Protein AF-A0A9P9WF44-F1 (afdb_monomer_lite)

pLDDT: mean 71.28, std 18.78, range [31.12, 95.38]

Secondary structure (DSSP, 8-state):
-----------------------------TT-SSHHHHHHHHHHHHHHHHHHHHHHHHHSPTT--HHHHHHHHHHHHHHHHHHHHHHHHHHHHHHHHHT--S------HHHHHHHHHHHHHHHHHHHHHHHHHH-GGGGTTTHHHHHHHHHHHHHHHHHHSTTHHHHHHHHHHHHHHHHHHHHHGGG-

Structure (mmCIF, N/CA/C/O backbone):
data_AF-A0A9P9WF44-F1
#
_entry.id   AF-A0A9P9WF44-F1
#
loop_
_atom_site.group_PDB
_atom_site.id
_atom_site.type_symbol
_atom_site.label_atom_id
_atom_site.label_alt_id
_atom_site.label_comp_id
_atom_site.label_asym_id
_atom_site.label_entity_id
_atom_site.label_seq_id
_atom_site.pdbx_PDB_ins_code
_atom_site.Cartn_x
_atom_site.Cartn_y
_atom_site.Cartn_z
_atom_site.occupancy
_atom_site.B_iso_or_equiv
_atom_site.auth_seq_id
_atom_site.auth_comp_id
_atom_site.auth_asym_id
_atom_site.auth_atom_id
_atom_site.pdbx_PDB_model_num
ATOM 1 N N . MET A 1 1 ? -13.199 -33.137 -33.085 1.00 38.09 1 MET A N 1
ATOM 2 C CA . MET A 1 1 ? -13.135 -32.298 -31.869 1.00 38.09 1 MET A CA 1
ATOM 3 C C . MET A 1 1 ? -12.473 -30.992 -32.271 1.00 38.09 1 MET A C 1
ATOM 5 O O . MET A 1 1 ? -11.363 -31.036 -32.778 1.00 38.09 1 MET A O 1
ATOM 9 N N . LYS A 1 2 ? -13.200 -29.872 -32.218 1.00 31.12 2 LYS A N 1
ATOM 10 C CA . LYS A 1 2 ? -12.788 -28.586 -32.799 1.00 31.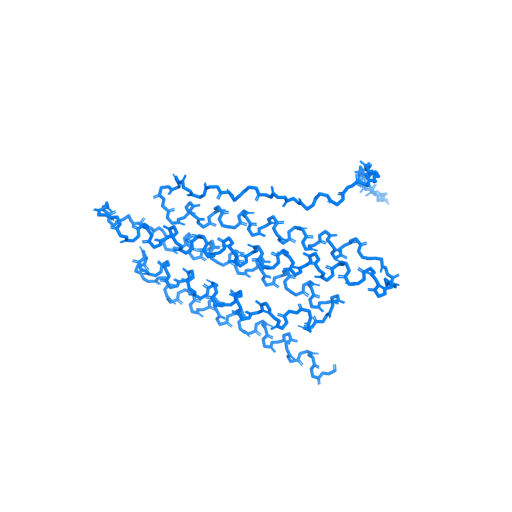12 2 LYS A CA 1
ATOM 11 C C . LYS A 1 2 ? -12.698 -27.591 -31.642 1.00 31.12 2 LYS A C 1
ATOM 13 O O . LYS A 1 2 ? -13.711 -27.285 -31.025 1.00 31.12 2 LYS A O 1
ATOM 18 N N . VAL A 1 3 ? -11.474 -27.219 -31.284 1.00 41.75 3 VAL A N 1
ATOM 19 C CA . VAL A 1 3 ? -11.159 -26.304 -30.181 1.00 41.75 3 VAL A CA 1
ATOM 20 C C . VAL A 1 3 ? -11.675 -24.902 -30.510 1.00 41.75 3 VAL A C 1
ATOM 22 O O . VAL A 1 3 ? -11.313 -24.330 -31.536 1.00 41.75 3 VAL A O 1
ATOM 25 N N . LEU A 1 4 ? -12.547 -24.375 -29.649 1.00 39.41 4 LEU A N 1
ATOM 26 C CA . LEU A 1 4 ? -12.958 -22.974 -29.648 1.00 39.41 4 LEU A CA 1
ATOM 27 C C . LEU A 1 4 ? -11.867 -22.149 -28.956 1.00 39.41 4 LEU A C 1
ATOM 29 O O . LEU A 1 4 ? -11.665 -22.262 -27.751 1.00 39.41 4 LEU A O 1
ATOM 33 N N . PHE A 1 5 ? -11.179 -21.319 -29.735 1.00 38.06 5 PHE A N 1
ATOM 34 C CA . PHE A 1 5 ? -10.316 -20.249 -29.247 1.00 38.06 5 PHE A CA 1
ATOM 35 C C . PHE A 1 5 ? -11.198 -19.014 -29.023 1.00 38.06 5 PHE A C 1
ATOM 37 O O . PHE A 1 5 ? -11.604 -18.352 -29.978 1.00 38.06 5 PHE A O 1
ATOM 44 N N . VAL A 1 6 ? -11.566 -18.744 -27.771 1.00 34.94 6 VAL A N 1
ATOM 45 C CA . VAL A 1 6 ? -12.247 -17.499 -27.392 1.00 34.94 6 VAL A CA 1
ATOM 46 C C . VAL A 1 6 ? -11.167 -16.434 -27.218 1.00 34.94 6 VAL A C 1
ATOM 48 O O . VAL A 1 6 ? -10.512 -16.358 -26.184 1.00 34.94 6 VAL A O 1
ATOM 51 N N . ALA A 1 7 ? -10.952 -15.644 -28.268 1.00 38.81 7 ALA A N 1
ATOM 52 C CA . ALA A 1 7 ? -10.148 -14.432 -28.209 1.00 38.81 7 ALA A CA 1
ATOM 53 C C . ALA A 1 7 ? -10.943 -13.349 -27.464 1.00 38.81 7 ALA A C 1
ATOM 55 O O . ALA A 1 7 ? -11.976 -12.880 -27.943 1.00 38.81 7 ALA A O 1
ATOM 56 N N . ALA A 1 8 ? -10.476 -12.978 -26.274 1.00 35.88 8 ALA A N 1
ATOM 57 C CA . ALA A 1 8 ? -11.016 -11.873 -25.500 1.00 35.88 8 ALA A CA 1
ATOM 58 C C . ALA A 1 8 ? -10.389 -10.541 -25.963 1.00 35.88 8 ALA A C 1
ATOM 60 O O . ALA A 1 8 ? -9.179 -10.365 -25.885 1.00 35.88 8 ALA A O 1
ATOM 61 N N . LEU A 1 9 ? -11.259 -9.645 -26.445 1.00 31.66 9 LEU A N 1
ATOM 62 C CA . LEU A 1 9 ? -11.209 -8.171 -26.408 1.00 31.66 9 LEU A CA 1
ATOM 63 C C . LEU A 1 9 ? -9.897 -7.440 -26.781 1.00 31.66 9 LEU A C 1
ATOM 65 O O . LEU A 1 9 ? -8.995 -7.330 -25.954 1.00 31.66 9 LEU A O 1
ATOM 69 N N . PRO A 1 10 ? -9.856 -6.731 -27.926 1.00 44.25 10 PRO A N 1
ATOM 70 C CA . PRO A 1 10 ? -9.004 -5.566 -28.089 1.00 44.25 10 PRO A CA 1
ATOM 71 C C . PRO A 1 10 ? -9.802 -4.310 -27.707 1.00 44.25 10 PRO A C 1
ATOM 73 O O . PRO A 1 10 ? -10.678 -3.871 -28.449 1.00 44.25 10 PRO A O 1
ATOM 76 N N . LEU A 1 11 ? -9.489 -3.704 -26.564 1.00 38.06 11 LEU A N 1
ATOM 77 C CA . LEU A 1 11 ? -9.846 -2.306 -26.307 1.00 38.06 11 LEU A CA 1
ATOM 78 C C . LEU A 1 11 ? -8.623 -1.552 -25.773 1.00 38.06 11 LEU A C 1
ATOM 80 O O . LEU A 1 11 ? -8.645 -0.958 -24.703 1.00 38.06 11 LEU A O 1
ATOM 84 N N . PHE A 1 12 ? -7.524 -1.600 -26.528 1.00 42.78 12 PHE A N 1
ATOM 85 C CA . PHE A 1 12 ? -6.391 -0.701 -26.325 1.00 42.78 12 PHE A CA 1
ATOM 86 C C . PHE A 1 12 ? -6.534 0.474 -27.280 1.00 42.78 12 PHE A C 1
ATOM 88 O O . PHE A 1 12 ? -6.098 0.439 -28.428 1.00 42.78 12 PHE A O 1
ATOM 95 N N . GLY A 1 13 ? -7.193 1.511 -26.785 1.00 40.78 13 GLY A N 1
ATOM 96 C CA . GLY A 1 13 ? -7.225 2.812 -27.419 1.00 40.78 13 GLY A CA 1
ATOM 97 C C . GLY A 1 13 ? -7.164 3.882 -26.349 1.00 40.78 13 GLY A C 1
ATOM 98 O O . GLY A 1 13 ? -8.197 4.206 -25.783 1.00 40.78 13 GLY A O 1
ATOM 99 N N . PHE A 1 14 ? -5.972 4.421 -26.091 1.00 39.09 14 PHE A N 1
ATOM 100 C CA . PHE A 1 14 ? -5.758 5.868 -26.111 1.00 39.09 14 PHE A CA 1
ATOM 101 C C . PHE A 1 14 ? -4.257 6.185 -26.089 1.00 39.09 14 PHE A C 1
ATOM 103 O O . PHE A 1 14 ? -3.514 5.708 -25.235 1.00 39.09 14 PHE A O 1
ATOM 110 N N . PHE A 1 15 ? -3.821 6.976 -27.065 1.00 41.94 15 PHE A N 1
ATOM 111 C CA . PHE A 1 15 ? -2.491 7.570 -27.136 1.00 41.94 15 PHE A CA 1
ATOM 112 C C . PHE A 1 15 ? -2.416 8.815 -26.242 1.00 41.94 15 PHE A C 1
ATOM 114 O O . PHE A 1 15 ? -3.376 9.573 -26.177 1.00 41.94 15 PHE A O 1
ATOM 121 N N . GLY A 1 16 ? -1.219 9.097 -25.723 1.00 36.03 16 GLY A N 1
ATOM 122 C CA . GLY A 1 16 ? -0.656 10.449 -25.756 1.00 36.03 16 GLY A CA 1
ATOM 123 C C . GLY A 1 16 ? -0.996 11.409 -24.611 1.00 36.03 16 GLY A C 1
ATOM 124 O O . GLY A 1 16 ? -2.126 11.843 -24.439 1.00 36.03 16 GLY A O 1
ATOM 125 N N . THR A 1 17 ? 0.074 11.845 -23.940 1.00 41.88 17 THR A N 1
ATOM 126 C CA . THR A 1 17 ? 0.255 13.179 -23.339 1.00 41.88 17 THR A CA 1
ATOM 127 C C . THR A 1 17 ? -0.750 13.628 -22.275 1.00 41.88 17 THR A C 1
ATOM 129 O O . THR A 1 17 ? -1.706 14.335 -22.568 1.00 41.88 17 THR A O 1
ATOM 132 N N . ALA A 1 18 ? -0.426 13.351 -21.014 1.00 33.12 18 ALA A N 1
ATOM 133 C CA . ALA A 1 18 ? -0.069 14.382 -20.037 1.00 33.12 18 ALA A CA 1
ATOM 134 C C . ALA A 1 18 ? 0.443 13.688 -18.768 1.00 33.12 18 ALA A C 1
ATOM 136 O O . ALA A 1 18 ? -0.249 12.854 -18.191 1.00 33.12 18 ALA A O 1
ATOM 137 N N . LEU A 1 19 ? 1.644 14.055 -18.314 1.00 42.03 19 LEU A N 1
ATOM 138 C CA . LEU A 1 19 ? 2.074 13.844 -16.931 1.00 42.03 19 LEU A CA 1
ATOM 139 C C . LEU A 1 19 ? 1.244 14.774 -16.034 1.00 42.03 19 LEU A C 1
ATOM 141 O O . LEU A 1 19 ? 1.745 15.754 -15.494 1.00 42.03 19 LEU A O 1
ATOM 145 N N . THR A 1 20 ? -0.055 14.521 -15.916 1.00 32.22 20 THR A N 1
ATOM 146 C CA . THR A 1 20 ? -0.781 14.949 -14.731 1.00 32.22 20 THR A CA 1
ATOM 147 C C . THR A 1 20 ? -0.630 13.800 -13.762 1.00 32.22 20 THR A C 1
ATOM 149 O O . THR A 1 20 ? -1.357 12.809 -13.856 1.00 32.22 20 THR A O 1
ATOM 152 N N . SER A 1 21 ? 0.350 13.904 -12.863 1.00 35.44 21 SER A N 1
ATOM 153 C CA . SER A 1 21 ? 0.322 13.137 -11.623 1.00 35.44 21 SER A CA 1
ATOM 154 C C . SER A 1 21 ? -1.114 13.206 -11.112 1.00 35.44 21 SER A C 1
ATOM 156 O O . SER A 1 21 ? -1.648 14.319 -11.037 1.00 35.44 21 SER A O 1
ATOM 158 N N . PRO A 1 22 ? -1.790 12.080 -10.843 1.00 33.22 22 PRO A N 1
ATOM 159 C CA . PRO A 1 22 ? -3.091 12.159 -10.225 1.00 33.22 22 PRO A CA 1
ATOM 160 C C . PRO A 1 22 ? -2.856 12.795 -8.856 1.00 33.22 22 PRO A C 1
ATOM 162 O O . PRO A 1 22 ? -2.403 12.142 -7.921 1.00 33.22 22 PRO A O 1
ATOM 165 N N . THR A 1 23 ? -3.124 14.093 -8.733 1.00 41.72 23 THR A N 1
ATOM 166 C CA . THR A 1 23 ? -3.408 14.723 -7.451 1.00 41.72 23 THR A CA 1
ATOM 167 C C . THR A 1 23 ? -4.755 14.163 -7.032 1.00 41.72 23 THR A C 1
ATOM 169 O O . THR A 1 23 ? -5.812 14.753 -7.248 1.00 41.72 23 THR A O 1
ATOM 172 N N . VAL A 1 24 ? -4.714 12.944 -6.499 1.00 42.00 24 VAL A N 1
ATOM 173 C CA . VAL A 1 24 ? -5.829 12.363 -5.776 1.00 42.00 24 VAL A CA 1
ATOM 174 C C . VAL A 1 24 ? -6.001 13.277 -4.574 1.00 42.00 24 VAL A C 1
ATOM 176 O O . VAL A 1 24 ? -5.140 13.335 -3.698 1.00 42.00 24 VAL A O 1
ATOM 179 N N . ALA A 1 25 ? -7.072 14.072 -4.574 1.00 38.16 25 ALA A N 1
ATOM 180 C CA . ALA A 1 25 ? -7.508 14.735 -3.358 1.00 38.16 25 ALA A CA 1
ATOM 181 C C . ALA A 1 25 ? -7.555 13.659 -2.264 1.00 38.16 25 ALA A C 1
ATOM 183 O O . ALA A 1 25 ? -8.090 12.581 -2.547 1.00 38.16 25 ALA A O 1
ATOM 184 N N . PRO A 1 26 ? -6.984 13.897 -1.067 1.00 38.12 26 PRO A N 1
ATOM 185 C CA . PRO A 1 26 ? -7.002 12.898 -0.014 1.00 38.12 26 PRO A CA 1
ATOM 186 C C . PRO A 1 26 ? -8.449 12.462 0.147 1.00 38.12 26 PRO A C 1
ATOM 188 O O . PRO A 1 26 ? -9.325 13.301 0.385 1.00 38.12 26 PRO A O 1
ATOM 191 N N . ALA A 1 27 ? -8.710 11.170 -0.076 1.00 45.31 27 ALA A N 1
ATOM 192 C CA . ALA A 1 27 ? -10.007 10.598 0.219 1.00 45.31 27 ALA A CA 1
ATOM 193 C C . ALA A 1 27 ? -10.309 11.032 1.649 1.00 45.31 27 ALA A C 1
ATOM 195 O O . ALA A 1 27 ? -9.556 10.716 2.569 1.00 45.31 27 ALA A O 1
ATOM 196 N N . THR A 1 28 ? -11.317 11.879 1.825 1.00 39.19 28 THR A N 1
ATOM 197 C CA . THR A 1 28 ? -11.635 12.411 3.140 1.00 39.19 28 THR A CA 1
ATOM 198 C C . THR A 1 28 ? -12.226 11.232 3.897 1.00 39.19 28 THR A C 1
ATOM 200 O O . THR A 1 28 ? -13.384 10.877 3.714 1.00 39.19 28 THR A O 1
ATOM 203 N N . ILE A 1 29 ? -11.396 10.563 4.698 1.00 48.53 29 ILE A N 1
ATOM 204 C CA . ILE A 1 29 ? -11.801 9.438 5.548 1.00 48.53 29 ILE A CA 1
ATOM 205 C C . ILE A 1 29 ? -12.677 9.946 6.726 1.00 48.53 29 ILE A C 1
ATOM 207 O O . ILE A 1 29 ? -13.245 9.181 7.502 1.00 48.53 29 ILE A O 1
ATOM 211 N N . GLN A 1 30 ? -12.904 11.260 6.818 1.00 39.31 30 GLN A N 1
ATOM 212 C CA . GLN A 1 30 ? -13.859 11.863 7.740 1.00 39.31 30 GLN A CA 1
ATOM 213 C C . GLN A 1 30 ? -15.296 11.430 7.419 1.00 39.31 30 GLN A C 1
ATOM 215 O O . GLN A 1 30 ? -15.941 11.958 6.517 1.00 39.31 30 GLN A O 1
ATOM 220 N N . GLY A 1 31 ? -15.812 10.483 8.206 1.00 43.62 31 GLY A N 1
ATOM 221 C CA . GLY A 1 31 ? -17.236 10.144 8.232 1.00 43.62 31 GLY A CA 1
ATOM 222 C C . GLY A 1 31 ? -17.571 8.656 8.282 1.00 43.62 31 GLY A C 1
ATOM 223 O O . GLY A 1 31 ? -18.744 8.322 8.450 1.00 43.62 31 GLY A O 1
ATOM 224 N N . ARG A 1 32 ? -16.598 7.740 8.173 1.00 53.44 32 ARG A N 1
ATOM 225 C CA . ARG A 1 32 ? -16.897 6.312 8.364 1.00 53.44 32 ARG A CA 1
ATOM 226 C C . ARG A 1 32 ? -17.058 6.005 9.846 1.00 53.44 32 ARG A C 1
ATOM 228 O O . ARG A 1 32 ? -16.222 6.361 10.669 1.00 53.44 32 ARG A O 1
ATOM 235 N N . ALA A 1 33 ? -18.193 5.394 10.176 1.00 61.69 33 ALA A N 1
ATOM 236 C CA . ALA A 1 33 ? -18.645 5.303 11.550 1.00 61.69 33 ALA A CA 1
ATOM 237 C C . ALA A 1 33 ? -17.694 4.469 12.422 1.00 61.69 33 ALA A C 1
ATOM 239 O O . ALA A 1 33 ? -17.566 4.809 13.592 1.00 61.69 33 ALA A O 1
ATOM 240 N N . ASP A 1 34 ? -17.033 3.429 11.906 1.00 74.50 34 ASP A N 1
ATOM 241 C CA . ASP A 1 34 ? -16.248 2.445 12.668 1.00 74.50 34 ASP A CA 1
ATOM 242 C C . ASP A 1 34 ? -14.923 2.041 11.985 1.00 74.50 34 ASP A C 1
ATOM 244 O O . ASP A 1 34 ? -14.647 2.420 10.845 1.00 74.50 34 ASP A O 1
ATOM 248 N N . ALA A 1 35 ? -14.079 1.276 12.695 1.00 77.88 35 ALA A N 1
ATOM 249 C CA . ALA A 1 35 ? -12.739 0.934 12.212 1.00 77.88 35 ALA A CA 1
ATOM 250 C C . ALA A 1 35 ? -12.751 -0.004 10.991 1.00 77.88 35 ALA A C 1
ATOM 252 O O . ALA A 1 35 ? -11.852 0.089 10.161 1.00 77.88 35 ALA A O 1
ATOM 253 N N . SER A 1 36 ? -13.774 -0.854 10.833 1.00 80.75 36 SER A N 1
ATOM 254 C CA . SER A 1 36 ? -13.983 -1.645 9.609 1.00 80.75 36 SER A CA 1
ATOM 255 C C . SER A 1 36 ? -14.170 -0.743 8.394 1.00 80.75 36 SER A C 1
ATOM 257 O O . SER A 1 36 ? -13.487 -0.912 7.386 1.00 80.75 36 SER A O 1
ATOM 259 N N . GLY A 1 37 ? -15.016 0.283 8.518 1.00 83.06 37 GLY A N 1
ATOM 260 C CA . GLY A 1 37 ? -15.186 1.275 7.474 1.00 83.06 37 GLY A CA 1
ATOM 261 C C . GLY A 1 37 ? -13.873 1.991 7.150 1.00 83.06 37 GLY A C 1
ATOM 262 O O . GLY A 1 37 ? -13.538 2.130 5.973 1.00 83.06 37 GLY A O 1
ATOM 263 N N . LEU A 1 38 ? -13.120 2.433 8.158 1.00 85.88 38 LEU A N 1
ATOM 264 C CA . LEU A 1 38 ? -11.819 3.080 7.940 1.00 85.88 38 LEU A CA 1
ATOM 265 C C . LEU A 1 38 ? -10.839 2.169 7.186 1.00 85.88 38 LEU A C 1
ATOM 267 O O . LEU A 1 38 ? -10.191 2.616 6.242 1.00 85.88 38 LEU A O 1
ATOM 271 N N . LEU A 1 39 ? -10.769 0.889 7.554 1.00 87.38 39 LEU A N 1
ATOM 272 C CA . LEU A 1 39 ? -9.889 -0.086 6.911 1.00 87.38 39 LEU A CA 1
ATOM 273 C C . LEU A 1 39 ? -10.277 -0.381 5.462 1.00 87.38 39 LEU A C 1
ATOM 275 O O . LEU A 1 39 ? -9.401 -0.439 4.604 1.00 87.38 39 LEU A O 1
ATOM 279 N N . ASP A 1 40 ? -11.566 -0.493 5.155 1.00 88.69 40 ASP A N 1
ATOM 280 C CA . ASP A 1 40 ? -12.037 -0.638 3.772 1.00 88.69 40 ASP A CA 1
ATOM 281 C C . ASP A 1 40 ? -11.651 0.570 2.900 1.00 88.69 40 ASP A C 1
ATOM 283 O O . ASP A 1 40 ? -11.256 0.424 1.736 1.00 88.69 40 ASP A O 1
ATOM 287 N N . ALA A 1 41 ? -11.752 1.782 3.457 1.00 88.50 41 ALA A N 1
ATOM 288 C CA . ALA A 1 41 ? -11.320 2.996 2.769 1.00 88.50 41 ALA A CA 1
ATOM 289 C C . ALA A 1 41 ? -9.801 2.996 2.556 1.00 88.50 41 ALA A C 1
ATOM 291 O O . ALA A 1 41 ? -9.340 3.295 1.456 1.00 88.50 41 ALA A O 1
ATOM 292 N N . LEU A 1 42 ? -9.034 2.594 3.573 1.00 91.69 42 LEU A N 1
ATOM 293 C CA . LEU A 1 42 ? -7.586 2.456 3.473 1.00 91.69 42 LEU A CA 1
ATOM 294 C C . LEU A 1 42 ? -7.184 1.453 2.386 1.00 91.69 42 LEU A C 1
ATOM 296 O O . LEU A 1 42 ? -6.357 1.786 1.544 1.00 91.69 42 LEU A O 1
ATOM 300 N N . ILE A 1 43 ? -7.784 0.260 2.358 1.00 90.31 43 ILE A N 1
ATOM 301 C CA . ILE A 1 43 ? -7.512 -0.756 1.328 1.00 90.31 43 ILE A CA 1
ATOM 302 C C . ILE A 1 43 ? -7.803 -0.197 -0.064 1.00 90.31 43 ILE A C 1
ATOM 304 O O . ILE A 1 43 ? -7.024 -0.417 -0.987 1.00 90.31 43 ILE A O 1
ATOM 308 N N . THR A 1 44 ? -8.895 0.553 -0.219 1.00 93.12 44 THR A N 1
ATOM 309 C CA . THR A 1 44 ? -9.231 1.202 -1.493 1.00 93.12 44 THR A CA 1
ATOM 310 C C . THR A 1 44 ? -8.144 2.196 -1.910 1.00 93.12 44 THR A C 1
ATOM 312 O O . THR A 1 44 ? -7.674 2.142 -3.044 1.00 93.12 44 THR A O 1
ATOM 315 N N . SER A 1 45 ? -7.693 3.059 -0.995 1.00 92.06 45 SER A N 1
ATOM 316 C CA . SER A 1 45 ? -6.616 4.021 -1.259 1.00 92.06 45 SER A CA 1
ATOM 317 C C . SER A 1 45 ? -5.279 3.341 -1.564 1.00 92.06 45 SER A C 1
ATOM 319 O O . SER A 1 45 ? -4.580 3.758 -2.483 1.00 92.06 45 SER A O 1
ATOM 321 N N . VAL A 1 46 ? -4.931 2.268 -0.849 1.00 93.19 46 VAL A N 1
ATOM 322 C CA . VAL A 1 46 ? -3.717 1.485 -1.124 1.00 93.19 46 VAL A CA 1
ATOM 323 C C . VAL A 1 46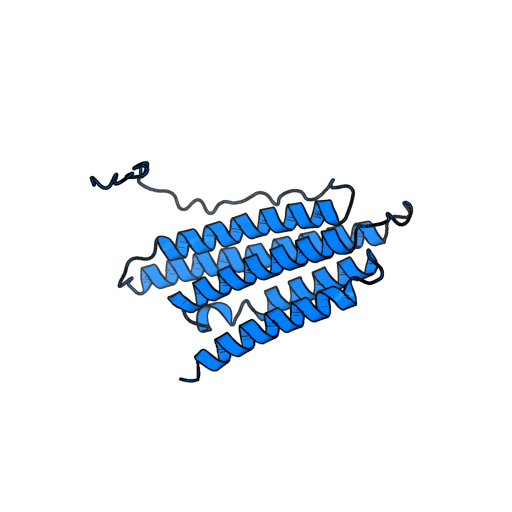 ? -3.796 0.828 -2.498 1.00 93.19 46 VAL A C 1
ATOM 325 O O . VAL A 1 46 ? -2.835 0.931 -3.252 1.00 93.19 46 VAL A O 1
ATOM 328 N N . LYS A 1 47 ? -4.951 0.268 -2.882 1.00 92.31 47 LYS A N 1
ATOM 329 C CA . LYS A 1 47 ? -5.167 -0.317 -4.217 1.00 92.31 47 LYS A CA 1
ATOM 330 C C . LYS A 1 47 ? -4.999 0.676 -5.364 1.00 92.31 47 LYS A C 1
ATOM 332 O O . LYS A 1 47 ? -4.584 0.294 -6.454 1.00 92.31 47 LYS A O 1
ATOM 337 N N . VAL A 1 48 ? -5.301 1.954 -5.137 1.00 93.94 48 VAL A N 1
ATOM 338 C CA . VAL A 1 48 ? -5.008 3.006 -6.122 1.00 93.94 48 VAL A CA 1
ATOM 339 C C . VAL A 1 48 ? -3.498 3.127 -6.336 1.00 93.94 48 VAL A C 1
ATOM 341 O O . VAL A 1 48 ? -3.044 3.159 -7.479 1.00 93.94 48 VAL A O 1
ATOM 344 N N . GLN A 1 49 ? -2.714 3.137 -5.255 1.00 95.38 49 GLN A N 1
ATOM 345 C CA . GLN A 1 49 ? -1.257 3.256 -5.342 1.00 95.38 49 GLN A CA 1
ATOM 346 C C . GLN A 1 49 ? -0.601 1.984 -5.896 1.00 95.38 49 GLN A C 1
ATOM 348 O O . GLN A 1 49 ? 0.278 2.077 -6.751 1.00 95.38 49 GLN A O 1
ATOM 353 N N . THR A 1 50 ? -1.048 0.792 -5.489 1.00 92.69 50 THR A N 1
ATOM 354 C CA . THR A 1 50 ? -0.540 -0.472 -6.050 1.00 92.69 50 THR A CA 1
ATOM 355 C C . THR A 1 50 ? -0.914 -0.634 -7.518 1.00 92.69 50 THR A C 1
ATOM 357 O O . THR A 1 50 ? -0.085 -1.061 -8.319 1.00 92.69 50 THR A O 1
ATOM 360 N N . GLY A 1 51 ? -2.115 -0.205 -7.915 1.00 91.56 51 GLY A N 1
ATOM 361 C CA . GLY A 1 51 ? -2.519 -0.128 -9.316 1.00 91.56 51 GLY A CA 1
ATOM 362 C C . GLY A 1 51 ? -1.608 0.782 -10.142 1.00 91.56 51 GLY A C 1
ATOM 363 O O . GLY A 1 51 ? -1.191 0.397 -11.234 1.00 91.56 51 GLY A O 1
ATOM 364 N N . ALA A 1 52 ? -1.241 1.953 -9.612 1.00 92.94 52 ALA A N 1
ATOM 365 C CA . ALA A 1 52 ? -0.310 2.872 -10.267 1.00 92.94 52 ALA A CA 1
ATOM 366 C C . ALA A 1 52 ? 1.104 2.277 -10.409 1.00 92.94 52 ALA A C 1
ATOM 368 O O . ALA A 1 52 ? 1.716 2.388 -11.475 1.00 92.94 52 ALA A O 1
ATOM 369 N N . ILE A 1 53 ? 1.602 1.592 -9.373 1.00 91.69 53 ILE A N 1
ATOM 370 C CA . ILE A 1 53 ? 2.883 0.872 -9.420 1.00 91.69 53 ILE A CA 1
ATOM 371 C C . ILE A 1 53 ? 2.833 -0.220 -10.490 1.00 91.69 53 ILE A C 1
ATOM 373 O O . ILE A 1 53 ? 3.671 -0.237 -11.386 1.00 91.69 53 ILE A O 1
ATOM 377 N N . ASN A 1 54 ? 1.819 -1.084 -10.461 1.00 91.81 54 ASN A N 1
ATOM 378 C CA . ASN A 1 54 ? 1.686 -2.186 -11.414 1.00 91.81 54 ASN A CA 1
ATOM 379 C C . ASN A 1 54 ? 1.559 -1.689 -12.860 1.00 91.81 54 ASN A C 1
ATOM 381 O O . ASN A 1 54 ? 2.150 -2.277 -13.764 1.00 91.81 54 ASN A O 1
ATOM 385 N N . ALA A 1 55 ? 0.848 -0.582 -13.084 1.00 92.12 55 ALA A N 1
ATOM 386 C CA . ALA A 1 55 ? 0.780 0.060 -14.393 1.00 92.12 55 ALA A CA 1
ATOM 387 C C . ALA A 1 55 ? 2.149 0.596 -14.845 1.00 92.12 55 ALA A C 1
ATOM 389 O O . ALA A 1 55 ? 2.516 0.426 -16.006 1.00 92.12 55 ALA A O 1
ATOM 390 N N . THR A 1 56 ? 2.922 1.189 -13.930 1.00 93.31 56 THR A N 1
ATOM 391 C CA . THR A 1 56 ? 4.286 1.671 -14.201 1.00 93.31 56 THR A CA 1
ATOM 392 C C . THR A 1 56 ? 5.216 0.517 -14.578 1.00 93.31 56 THR A C 1
ATOM 394 O O . THR A 1 56 ? 5.921 0.598 -15.581 1.00 93.31 56 THR A O 1
ATOM 397 N N . LEU A 1 57 ? 5.169 -0.585 -13.823 1.00 89.81 57 LEU A N 1
ATOM 398 C CA . LEU A 1 57 ? 5.947 -1.793 -14.102 1.00 89.81 57 LEU A CA 1
ATOM 399 C C . LEU A 1 57 ? 5.573 -2.403 -15.459 1.00 89.81 57 LEU A C 1
ATOM 401 O O . LEU A 1 57 ? 6.452 -2.739 -16.248 1.00 89.81 57 LEU A O 1
ATOM 405 N N . ALA A 1 58 ? 4.276 -2.508 -15.758 1.00 92.19 58 ALA A N 1
ATOM 406 C CA . ALA A 1 58 ? 3.786 -3.076 -17.012 1.00 92.19 58 ALA A CA 1
ATOM 407 C C . ALA A 1 58 ? 4.099 -2.205 -18.242 1.00 92.19 58 ALA A C 1
ATOM 409 O O . ALA A 1 58 ? 4.202 -2.726 -19.352 1.00 92.19 58 ALA A O 1
ATOM 410 N N . ALA A 1 59 ? 4.238 -0.890 -18.061 1.00 92.69 59 ALA A N 1
ATOM 411 C CA . ALA A 1 59 ? 4.575 0.046 -19.130 1.00 92.69 59 ALA A CA 1
ATOM 412 C C . ALA A 1 59 ? 6.077 0.075 -19.464 1.00 92.69 59 ALA A C 1
ATOM 414 O O . ALA A 1 59 ? 6.459 0.647 -20.489 1.00 92.69 59 ALA A O 1
ATOM 415 N N . LEU A 1 60 ? 6.932 -0.520 -18.625 1.00 90.75 60 LEU A N 1
ATOM 416 C CA . LEU A 1 60 ? 8.375 -0.502 -18.824 1.00 90.75 60 LEU A CA 1
ATOM 417 C C . LEU A 1 60 ? 8.771 -1.461 -19.967 1.00 90.75 60 LEU A C 1
ATOM 419 O O . LEU A 1 60 ? 8.505 -2.663 -19.886 1.00 90.75 60 LEU A O 1
ATOM 423 N N . PRO A 1 61 ? 9.407 -0.975 -21.051 1.00 90.25 61 PRO A N 1
ATOM 424 C CA . PRO A 1 61 ? 9.771 -1.830 -22.174 1.00 90.25 61 PRO A CA 1
ATOM 425 C C . PRO A 1 61 ? 10.914 -2.785 -21.813 1.00 90.25 61 PRO A C 1
ATOM 427 O O . PRO A 1 61 ? 11.818 -2.452 -21.044 1.00 90.25 61 PRO A O 1
ATOM 430 N N . ALA A 1 62 ? 10.928 -3.962 -22.444 1.00 84.69 62 ALA A N 1
ATOM 431 C CA . ALA A 1 62 ? 12.063 -4.876 -22.360 1.00 84.69 62 ALA A CA 1
ATOM 432 C C . ALA A 1 62 ? 13.320 -4.192 -22.935 1.00 84.69 62 ALA A C 1
ATOM 434 O O . ALA A 1 62 ? 13.356 -3.847 -24.116 1.00 84.69 62 ALA A O 1
ATOM 435 N N . GLY A 1 63 ? 14.334 -3.974 -22.093 1.00 84.50 63 GLY A N 1
ATOM 436 C CA . GLY A 1 63 ? 15.534 -3.209 -22.454 1.00 84.50 63 GLY A CA 1
ATOM 437 C C . GLY A 1 63 ? 15.420 -1.698 -22.227 1.00 84.50 63 GLY A C 1
ATOM 438 O O . GLY A 1 63 ? 16.124 -0.939 -22.893 1.00 84.50 63 GLY A O 1
ATOM 439 N N . ALA A 1 64 ? 14.540 -1.260 -21.318 1.00 88.88 64 ALA A N 1
ATOM 440 C CA . ALA A 1 64 ? 14.418 0.136 -20.907 1.00 88.88 64 ALA A CA 1
ATOM 441 C C . ALA A 1 64 ? 15.784 0.780 -20.633 1.00 88.88 64 ALA A C 1
ATOM 443 O O . ALA A 1 64 ? 16.620 0.225 -19.912 1.00 88.88 64 ALA A O 1
ATOM 444 N N . ASN A 1 65 ? 15.993 1.962 -21.210 1.00 92.25 65 ASN A N 1
ATOM 445 C CA . ASN A 1 65 ? 17.200 2.744 -20.975 1.00 92.25 65 ASN A CA 1
ATOM 446 C C . ASN A 1 65 ? 17.177 3.396 -19.581 1.00 92.25 65 ASN A C 1
ATOM 448 O O . ASN A 1 65 ? 16.153 3.391 -18.900 1.00 92.25 65 ASN A O 1
ATOM 452 N N . ILE A 1 66 ? 18.309 3.975 -19.171 1.00 90.69 66 ILE A N 1
ATOM 453 C CA . ILE A 1 66 ? 18.482 4.562 -17.832 1.00 90.69 66 ILE A CA 1
ATOM 454 C C . ILE A 1 66 ? 17.399 5.607 -17.535 1.00 90.69 66 ILE A C 1
ATOM 456 O O . ILE A 1 66 ? 16.776 5.538 -16.488 1.00 90.69 66 ILE A O 1
ATOM 460 N N . THR A 1 67 ? 17.087 6.502 -18.476 1.00 92.81 67 THR A N 1
ATOM 461 C CA . THR A 1 67 ? 16.052 7.531 -18.279 1.00 92.81 67 THR A CA 1
ATOM 462 C C . THR A 1 67 ? 14.671 6.924 -18.032 1.00 92.81 67 THR A C 1
ATOM 464 O O . THR A 1 67 ? 13.961 7.353 -17.133 1.00 92.81 67 THR A O 1
ATOM 467 N N . GLN A 1 68 ? 14.299 5.890 -18.787 1.00 90.12 68 GLN A N 1
ATOM 468 C CA . GLN A 1 68 ? 13.023 5.196 -18.590 1.00 90.12 68 GLN A CA 1
ATOM 469 C C . GLN A 1 68 ? 12.965 4.465 -17.245 1.00 90.12 68 GLN A C 1
ATOM 471 O O . GLN A 1 68 ? 11.905 4.407 -16.625 1.00 90.12 68 GLN A O 1
ATOM 476 N N . GLN A 1 69 ? 14.092 3.907 -16.796 1.00 87.19 69 GLN A N 1
ATOM 477 C CA . GLN A 1 69 ? 14.192 3.284 -15.477 1.00 87.19 69 GLN A CA 1
ATOM 478 C C . GLN A 1 69 ? 14.114 4.324 -14.354 1.00 87.19 69 GLN A C 1
ATOM 480 O O . GLN A 1 69 ? 13.423 4.078 -13.369 1.00 87.19 69 GLN A O 1
ATOM 485 N N . ASP A 1 70 ? 14.746 5.485 -14.518 1.00 88.25 70 ASP A N 1
ATOM 486 C CA . ASP A 1 70 ? 14.711 6.578 -13.543 1.00 88.25 70 ASP A CA 1
ATOM 487 C C . ASP A 1 70 ? 13.298 7.167 -13.410 1.00 88.25 70 ASP A C 1
ATOM 489 O O . ASP A 1 70 ? 12.802 7.332 -12.295 1.00 88.25 70 ASP A O 1
ATOM 493 N N . ASP A 1 71 ? 12.610 7.410 -14.530 1.00 89.44 71 ASP A N 1
ATOM 494 C CA . ASP A 1 71 ? 11.233 7.921 -14.539 1.00 89.44 71 ASP A CA 1
ATOM 495 C C . ASP A 1 71 ? 10.260 6.935 -13.873 1.00 89.44 71 ASP A C 1
ATOM 497 O O . ASP A 1 71 ? 9.426 7.319 -13.046 1.00 89.44 71 ASP A O 1
ATOM 501 N N . ALA A 1 72 ? 10.384 5.644 -14.198 1.00 90.94 72 ALA A N 1
ATOM 502 C CA . ALA A 1 72 ? 9.587 4.592 -13.575 1.00 90.94 72 ALA A CA 1
ATOM 503 C C . ALA A 1 72 ? 9.908 4.448 -12.078 1.00 90.94 72 ALA A C 1
ATOM 505 O O . ALA A 1 72 ? 8.993 4.322 -11.263 1.00 90.94 72 ALA A O 1
ATOM 506 N N . GLY A 1 73 ? 11.187 4.531 -11.704 1.00 88.69 73 GLY A N 1
ATOM 507 C CA . GLY A 1 73 ? 11.633 4.532 -10.314 1.00 88.69 73 GLY A CA 1
ATOM 508 C C . GLY A 1 73 ? 11.012 5.680 -9.519 1.00 88.69 73 GLY A C 1
ATOM 509 O O . GLY A 1 73 ? 10.417 5.445 -8.469 1.00 88.69 73 GLY A O 1
ATOM 510 N N . LEU A 1 74 ? 11.045 6.902 -10.056 1.00 90.38 74 LEU A N 1
ATOM 511 C CA . LEU A 1 74 ? 10.445 8.080 -9.428 1.00 90.38 74 LEU A CA 1
ATOM 512 C C . LEU A 1 74 ? 8.925 7.940 -9.248 1.00 90.38 74 LEU A C 1
ATOM 514 O O . LEU A 1 74 ? 8.382 8.316 -8.203 1.00 90.38 74 LEU A O 1
ATOM 518 N N . ALA A 1 75 ? 8.227 7.389 -10.243 1.00 90.38 75 ALA A N 1
ATOM 519 C CA . ALA A 1 75 ? 6.790 7.137 -10.155 1.00 90.38 75 ALA A CA 1
ATOM 520 C C . ALA A 1 75 ? 6.458 6.105 -9.061 1.00 90.38 75 ALA A C 1
ATOM 522 O O . ALA A 1 75 ? 5.558 6.335 -8.248 1.00 90.38 75 ALA A O 1
ATOM 523 N N . ILE A 1 76 ? 7.224 5.011 -8.982 1.00 89.69 76 ILE A N 1
ATOM 524 C CA . ILE A 1 76 ? 7.087 3.992 -7.930 1.00 89.69 76 ILE A CA 1
ATOM 525 C C . ILE A 1 76 ? 7.356 4.602 -6.552 1.00 89.69 76 ILE A C 1
ATOM 527 O O . ILE A 1 76 ? 6.583 4.389 -5.619 1.00 89.69 76 ILE A O 1
ATOM 531 N N . HIS A 1 77 ? 8.417 5.399 -6.419 1.00 87.38 77 HIS A N 1
ATOM 532 C CA . HIS A 1 77 ? 8.757 6.089 -5.172 1.00 87.38 77 HIS A CA 1
ATOM 533 C C . HIS A 1 77 ? 7.637 7.013 -4.711 1.00 87.38 77 HIS A C 1
ATOM 535 O O . HIS A 1 77 ? 7.242 6.965 -3.548 1.00 87.38 77 HIS A O 1
ATOM 541 N N . THR A 1 78 ? 7.076 7.796 -5.631 1.00 90.38 78 THR A N 1
ATOM 542 C CA . THR A 1 78 ? 5.945 8.685 -5.347 1.00 90.38 78 THR A CA 1
ATOM 543 C C . THR A 1 78 ? 4.743 7.897 -4.823 1.00 90.38 78 THR A C 1
ATOM 545 O O . THR A 1 78 ? 4.166 8.261 -3.798 1.00 90.38 78 THR A O 1
ATOM 548 N N . ALA A 1 79 ? 4.401 6.779 -5.469 1.00 91.12 79 ALA A N 1
ATOM 549 C CA . ALA A 1 79 ? 3.289 5.928 -5.049 1.00 91.12 79 ALA A CA 1
ATOM 550 C C . ALA A 1 79 ? 3.527 5.264 -3.678 1.00 91.12 79 ALA A C 1
ATOM 552 O O . ALA A 1 79 ? 2.605 5.192 -2.866 1.00 91.12 79 ALA A O 1
ATOM 553 N N . LEU A 1 80 ? 4.753 4.820 -3.371 1.00 88.19 80 LEU A N 1
ATOM 554 C CA . LEU A 1 80 ? 5.108 4.250 -2.059 1.00 88.19 80 LEU A CA 1
ATOM 555 C C . LEU A 1 80 ? 5.061 5.294 -0.934 1.00 88.19 80 LEU A C 1
ATOM 557 O O . LEU A 1 80 ? 4.613 5.001 0.181 1.00 88.19 80 LEU A O 1
ATOM 561 N N . THR A 1 81 ? 5.494 6.525 -1.213 1.00 88.12 81 THR A N 1
ATOM 562 C CA . THR A 1 81 ? 5.351 7.643 -0.274 1.00 88.12 81 THR A CA 1
ATOM 563 C C . THR A 1 81 ? 3.880 7.945 -0.016 1.00 88.12 81 THR A C 1
ATOM 565 O O . THR A 1 81 ? 3.476 8.043 1.143 1.00 88.12 81 THR A O 1
ATOM 568 N N . GLU A 1 82 ? 3.057 8.010 -1.061 1.00 90.25 82 GLU A N 1
ATOM 569 C CA . GLU A 1 82 ? 1.631 8.283 -0.894 1.00 90.25 82 GLU A CA 1
ATOM 570 C C . GLU A 1 82 ? 0.900 7.142 -0.178 1.00 90.25 82 GLU A C 1
ATOM 572 O O . GLU A 1 82 ? 0.063 7.384 0.688 1.00 90.25 82 GLU A O 1
ATOM 577 N N . MET A 1 83 ? 1.289 5.892 -0.437 1.00 89.38 83 MET A N 1
ATOM 578 C CA . MET A 1 83 ? 0.815 4.729 0.316 1.00 89.38 83 MET A CA 1
ATOM 579 C C . MET A 1 83 ? 1.114 4.867 1.816 1.00 89.38 83 MET A C 1
ATOM 581 O O . MET A 1 83 ? 0.251 4.616 2.656 1.00 89.38 83 MET A O 1
ATOM 585 N N . THR A 1 84 ? 2.319 5.321 2.166 1.00 86.19 84 THR A N 1
ATOM 586 C CA . THR A 1 84 ? 2.696 5.580 3.563 1.00 86.19 84 THR A CA 1
ATOM 587 C C . THR A 1 84 ? 1.843 6.703 4.168 1.00 86.19 84 THR A C 1
ATOM 589 O O . THR A 1 84 ? 1.382 6.588 5.305 1.00 86.19 84 THR A O 1
ATOM 592 N N . ASN A 1 85 ? 1.572 7.768 3.408 1.00 87.00 85 ASN A N 1
ATOM 593 C CA . ASN A 1 85 ? 0.736 8.885 3.854 1.00 87.00 85 ASN A CA 1
ATOM 594 C C . ASN A 1 85 ? -0.702 8.449 4.153 1.00 87.00 85 ASN A C 1
ATOM 596 O O . ASN A 1 85 ? -1.219 8.764 5.225 1.00 87.00 85 ASN A O 1
ATOM 600 N N . VAL A 1 86 ? -1.341 7.689 3.259 1.00 90.06 86 VAL A N 1
ATOM 601 C CA . VAL A 1 86 ? -2.725 7.237 3.479 1.00 90.06 86 VAL A CA 1
ATOM 602 C C . VAL A 1 86 ? -2.840 6.283 4.672 1.00 90.06 86 VAL A C 1
ATOM 604 O O . VAL A 1 86 ? -3.839 6.333 5.390 1.00 90.06 86 VAL A O 1
ATOM 607 N N . ILE A 1 87 ? -1.806 5.477 4.955 1.00 87.88 87 ILE A N 1
ATOM 608 C CA . ILE A 1 87 ? -1.739 4.657 6.177 1.00 87.88 87 ILE A CA 1
ATOM 609 C C . ILE A 1 87 ? -1.653 5.553 7.424 1.00 87.88 87 ILE A C 1
ATOM 611 O O . ILE A 1 87 ? -2.375 5.321 8.392 1.00 87.88 87 ILE A O 1
ATOM 615 N N . ASN A 1 88 ? -0.832 6.608 7.398 1.00 85.62 88 ASN A N 1
ATOM 616 C CA . ASN A 1 88 ? -0.726 7.572 8.502 1.00 85.62 88 ASN A CA 1
ATOM 617 C C . ASN A 1 88 ? -2.030 8.343 8.758 1.00 85.62 88 ASN A C 1
ATOM 619 O O . ASN A 1 88 ? -2.380 8.588 9.914 1.00 85.62 88 ASN A O 1
ATOM 623 N N . VAL A 1 89 ? -2.782 8.682 7.709 1.00 87.44 89 VAL A N 1
ATOM 624 C CA . VAL A 1 89 ? -4.126 9.263 7.855 1.00 87.44 89 VAL A CA 1
ATOM 625 C C . VAL A 1 89 ? -5.057 8.274 8.558 1.00 87.44 89 VAL A C 1
ATOM 627 O O . VAL A 1 89 ? -5.665 8.621 9.569 1.00 87.44 89 VAL A O 1
ATOM 630 N N . ALA A 1 90 ? -5.089 7.016 8.109 1.00 87.38 90 ALA A N 1
ATOM 631 C CA . ALA A 1 90 ? -5.917 5.986 8.732 1.00 87.38 90 ALA A CA 1
ATOM 632 C C . ALA A 1 90 ? -5.555 5.740 10.211 1.00 87.38 90 ALA A C 1
ATOM 634 O O . ALA A 1 90 ? -6.451 5.552 11.032 1.00 87.38 90 ALA A O 1
ATOM 635 N N . ILE A 1 91 ? -4.268 5.800 10.582 1.00 84.69 91 ILE A N 1
ATOM 636 C CA . ILE A 1 91 ? -3.821 5.760 11.988 1.00 84.69 91 ILE A CA 1
ATOM 637 C C . ILE A 1 91 ? -4.488 6.869 12.809 1.00 84.69 91 ILE A C 1
ATOM 639 O O . ILE A 1 91 ? -5.014 6.607 13.893 1.00 84.69 91 ILE A O 1
ATOM 643 N N . SER A 1 92 ? -4.464 8.106 12.307 1.00 84.69 92 SER A N 1
ATOM 644 C CA . SER A 1 92 ? -5.083 9.251 12.982 1.00 84.69 92 SER A CA 1
ATOM 645 C C . SER A 1 92 ? -6.584 9.039 13.181 1.00 84.69 92 SER A C 1
ATOM 647 O O . SER A 1 92 ? -7.100 9.267 14.276 1.00 84.69 92 SER A O 1
ATOM 649 N N . ASP A 1 93 ? -7.278 8.551 12.154 1.00 85.44 93 ASP A N 1
ATOM 650 C CA . ASP A 1 93 ? -8.724 8.334 12.207 1.00 85.44 93 ASP A CA 1
ATOM 651 C C . ASP A 1 93 ? -9.106 7.205 13.174 1.00 85.44 93 ASP A C 1
ATOM 653 O O . ASP A 1 93 ? -10.047 7.345 13.958 1.00 85.44 93 ASP A O 1
ATOM 657 N N . VAL A 1 94 ? -8.343 6.108 13.192 1.00 81.38 94 VAL A N 1
ATOM 658 C CA . VAL A 1 94 ? -8.535 5.005 14.148 1.00 81.38 94 VAL A CA 1
ATOM 659 C C . VAL A 1 94 ? -8.303 5.480 15.586 1.00 81.38 94 VAL A C 1
ATOM 661 O O . VAL A 1 94 ? -9.109 5.182 16.468 1.00 81.38 94 VAL A O 1
ATOM 664 N N . ASN A 1 95 ? -7.254 6.266 15.838 1.00 81.69 95 ASN A N 1
ATOM 665 C CA . ASN A 1 95 ? -7.004 6.835 17.166 1.00 81.69 95 ASN A CA 1
ATOM 666 C C . ASN A 1 95 ? -8.133 7.779 17.607 1.00 81.69 95 ASN A C 1
ATOM 668 O O . ASN A 1 95 ? -8.540 7.759 18.772 1.00 81.69 95 ASN A O 1
ATOM 672 N N . ALA A 1 96 ? -8.696 8.562 16.683 1.00 81.12 96 ALA A N 1
ATOM 673 C CA . ALA A 1 96 ? -9.854 9.403 16.968 1.00 81.12 96 ALA A CA 1
ATOM 674 C C . ALA A 1 96 ? -11.085 8.570 17.375 1.00 81.12 96 ALA A C 1
ATOM 676 O O . ALA A 1 96 ? -11.819 8.976 18.278 1.00 81.12 96 ALA A O 1
ATOM 677 N N . LEU A 1 97 ? -11.282 7.375 16.798 1.00 76.56 97 LEU A N 1
ATOM 678 C CA . LEU A 1 97 ? -12.350 6.461 17.226 1.00 76.56 97 LEU A CA 1
ATOM 679 C C . LEU A 1 97 ? -12.165 5.971 18.667 1.00 76.56 97 LEU A C 1
ATOM 681 O O . LEU A 1 97 ? -13.138 5.950 19.419 1.00 76.56 97 LEU A O 1
ATOM 685 N N . GLY A 1 98 ? -10.939 5.611 19.063 1.00 66.62 98 GLY A N 1
ATOM 686 C CA . GLY A 1 98 ? -10.635 5.101 20.408 1.00 66.62 98 GLY A CA 1
ATOM 687 C C . GLY A 1 98 ? -10.861 6.115 21.538 1.00 66.62 98 GLY A C 1
ATOM 688 O O . GLY A 1 98 ? -11.063 5.727 22.686 1.00 66.62 98 GLY A O 1
ATOM 689 N N . THR A 1 99 ? -10.877 7.413 21.221 1.00 65.44 99 THR A N 1
ATOM 690 C CA . THR A 1 99 ? -11.144 8.493 22.192 1.00 65.44 99 THR A CA 1
ATOM 691 C C . THR A 1 99 ? -12.627 8.866 22.308 1.00 65.44 99 THR A C 1
ATOM 693 O O . THR A 1 99 ? -13.008 9.617 23.208 1.00 65.44 99 THR A O 1
ATOM 696 N N . SER A 1 100 ? -13.489 8.348 21.426 1.00 60.88 100 SER A N 1
ATOM 697 C CA . SER A 1 100 ? -14.916 8.664 21.432 1.00 60.88 100 SER A CA 1
ATOM 698 C C . SER A 1 100 ? -15.642 7.878 22.528 1.00 60.88 100 SER A C 1
ATOM 700 O O . SER A 1 100 ? -15.635 6.653 22.534 1.00 60.88 100 SER A O 1
ATOM 702 N N . THR A 1 101 ? -16.335 8.570 23.438 1.00 50.09 101 THR A N 1
ATOM 703 C CA . THR A 1 101 ? -17.087 7.995 24.580 1.00 50.09 101 THR A CA 1
ATOM 704 C C . THR A 1 101 ? -18.315 7.164 24.174 1.00 50.09 101 THR A C 1
ATOM 706 O O . THR A 1 101 ? -19.095 6.746 25.029 1.00 50.09 101 THR A O 1
ATOM 709 N N . LYS A 1 102 ? -18.538 6.954 22.872 1.00 47.50 102 LYS A N 1
ATOM 710 C CA . LYS A 1 102 ? -19.654 6.159 22.360 1.00 47.50 102 LYS A CA 1
ATOM 711 C C . LYS A 1 102 ? -19.326 4.685 22.559 1.00 47.50 102 LYS A C 1
ATOM 713 O O . LYS A 1 102 ? -18.281 4.245 22.096 1.00 47.50 102 LYS A O 1
ATOM 718 N N . GLU A 1 103 ? -20.217 4.000 23.280 1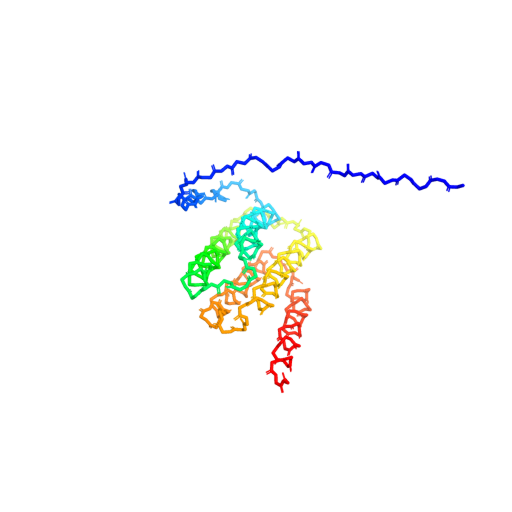.00 46.00 103 GLU A N 1
ATOM 719 C CA . GLU A 1 103 ? -20.251 2.566 23.602 1.00 46.00 103 GLU A CA 1
ATOM 720 C C . GLU A 1 103 ? -19.245 1.725 22.816 1.00 46.00 103 GLU A C 1
ATOM 722 O O . GLU A 1 103 ? -19.276 1.759 21.585 1.00 46.00 103 GLU A O 1
ATOM 727 N N . LYS A 1 104 ? -18.395 0.957 23.529 1.00 49.34 104 LYS A N 1
ATOM 728 C CA . LYS A 1 104 ? -17.503 -0.072 22.963 1.00 49.34 104 LYS A CA 1
ATOM 729 C C . LYS A 1 104 ? -18.279 -0.842 21.896 1.00 49.34 104 LYS A C 1
ATOM 731 O O . LYS A 1 104 ? -19.038 -1.758 22.209 1.00 49.34 104 LYS A O 1
ATOM 736 N N . ARG A 1 105 ? -18.122 -0.442 20.635 1.00 54.59 105 ARG A N 1
ATOM 737 C CA . ARG A 1 105 ? -18.736 -1.152 19.528 1.00 54.59 105 ARG A CA 1
ATOM 738 C C . ARG A 1 105 ? -18.090 -2.520 19.538 1.00 54.59 105 ARG A C 1
ATOM 740 O O . ARG A 1 105 ? -16.866 -2.618 19.570 1.00 54.59 105 ARG A O 1
ATOM 747 N N . GLN A 1 106 ? -18.911 -3.561 19.590 1.00 53.81 106 GLN A N 1
ATOM 748 C CA . GLN A 1 106 ? -18.440 -4.919 19.372 1.00 53.81 106 GLN A CA 1
ATOM 749 C C . GLN A 1 106 ? -17.973 -4.983 17.921 1.00 53.81 106 GLN A C 1
ATOM 751 O O . GLN A 1 106 ? -18.760 -5.200 17.006 1.00 53.81 106 GLN A O 1
ATOM 756 N N . LEU A 1 107 ? -16.700 -4.660 17.715 1.00 62.75 107 LEU A N 1
ATOM 757 C CA . LEU A 1 107 ? -16.057 -4.776 16.426 1.00 62.75 107 LEU A CA 1
ATOM 758 C C . LEU A 1 107 ? -15.836 -6.259 16.159 1.00 62.75 107 LEU A C 1
ATOM 760 O O . LEU A 1 107 ? -15.323 -6.984 17.013 1.00 62.75 107 LEU A O 1
ATOM 764 N N . ASP A 1 108 ? -16.226 -6.695 14.966 1.00 72.94 108 ASP A N 1
ATOM 765 C CA . ASP A 1 108 ? -15.927 -8.038 14.497 1.00 72.94 108 ASP A CA 1
ATOM 766 C C . ASP A 1 108 ? -14.412 -8.151 14.280 1.00 72.94 108 ASP A C 1
ATOM 768 O O . ASP A 1 108 ? -13.855 -7.733 13.261 1.00 72.94 108 ASP A O 1
ATOM 772 N N . VAL A 1 109 ? -13.737 -8.682 15.301 1.00 71.56 109 VAL A N 1
ATOM 773 C CA . VAL A 1 109 ? -12.284 -8.875 15.333 1.00 71.56 109 VAL A CA 1
ATOM 774 C C . VAL A 1 109 ? -11.823 -9.706 14.139 1.00 71.56 109 VAL A C 1
ATOM 776 O O . VAL A 1 109 ? -10.749 -9.449 13.598 1.00 71.56 109 VAL A O 1
ATOM 779 N N . LEU A 1 110 ? -12.635 -10.676 13.702 1.00 74.62 110 LEU A N 1
ATOM 780 C CA . LEU A 1 110 ? -12.302 -11.541 12.579 1.00 74.62 110 LEU A CA 1
ATOM 781 C C . LEU A 1 110 ? -12.403 -10.783 11.254 1.00 74.62 110 LEU A C 1
ATOM 783 O O . LEU A 1 110 ? -11.491 -10.883 10.433 1.00 74.62 110 LEU A O 1
ATOM 787 N N . ALA A 1 111 ? -13.457 -9.985 11.063 1.00 78.56 111 ALA A N 1
ATOM 788 C CA . ALA A 1 111 ? -13.589 -9.137 9.879 1.00 78.56 111 ALA A CA 1
ATOM 789 C C . ALA A 1 111 ? -12.430 -8.136 9.776 1.00 78.56 111 ALA A C 1
ATOM 791 O O . ALA A 1 111 ? -11.831 -7.973 8.716 1.00 78.56 111 ALA A O 1
ATOM 792 N N . ILE A 1 112 ? -12.048 -7.511 10.889 1.00 79.38 112 ILE A N 1
ATOM 793 C CA . ILE A 1 112 ? -10.958 -6.531 10.901 1.00 79.38 112 ILE A CA 1
ATOM 794 C C . ILE A 1 112 ? -9.605 -7.195 10.673 1.00 79.38 112 ILE A C 1
ATOM 796 O O . ILE A 1 112 ? -8.804 -6.693 9.887 1.00 79.38 112 ILE A O 1
ATOM 800 N N . ALA A 1 113 ? -9.367 -8.358 11.277 1.00 77.00 113 ALA A N 1
ATOM 801 C CA . ALA A 1 113 ? -8.186 -9.151 10.974 1.00 77.00 113 ALA A CA 1
ATOM 802 C C . ALA A 1 113 ? -8.103 -9.525 9.485 1.00 77.00 113 ALA A C 1
ATOM 804 O O . ALA A 1 113 ? -7.027 -9.431 8.896 1.00 77.00 113 ALA A O 1
ATOM 805 N N . ALA A 1 114 ? -9.225 -9.902 8.863 1.00 79.50 114 ALA A N 1
ATOM 806 C CA . ALA A 1 114 ? -9.276 -10.214 7.437 1.00 79.50 114 ALA A CA 1
ATOM 807 C C . ALA A 1 114 ? -8.958 -8.990 6.561 1.00 79.50 114 ALA A C 1
ATOM 809 O O . ALA A 1 114 ? -8.230 -9.118 5.577 1.00 79.50 114 ALA A O 1
ATOM 810 N N . LEU A 1 115 ? -9.432 -7.797 6.935 1.00 86.19 115 LEU A N 1
ATOM 811 C CA . LEU A 1 115 ? -9.102 -6.551 6.236 1.00 86.19 115 LEU A CA 1
ATOM 812 C C . LEU A 1 115 ? -7.612 -6.203 6.356 1.00 86.19 115 LEU A C 1
ATOM 814 O O . LEU A 1 115 ? -6.979 -5.857 5.361 1.00 86.19 115 LEU A O 1
ATOM 818 N N . ILE A 1 116 ? -7.015 -6.360 7.541 1.00 84.19 116 ILE A N 1
ATOM 819 C CA . ILE A 1 116 ? -5.568 -6.158 7.721 1.00 84.19 116 ILE A CA 1
ATOM 820 C C . ILE A 1 116 ? -4.776 -7.191 6.905 1.00 84.19 116 ILE A C 1
ATOM 822 O O . ILE A 1 116 ? -3.794 -6.831 6.262 1.00 84.19 116 ILE A O 1
ATOM 826 N N . ALA A 1 117 ? -5.210 -8.455 6.872 1.00 79.00 117 ALA A N 1
ATOM 827 C CA . ALA A 1 117 ? -4.604 -9.488 6.030 1.00 79.00 117 ALA A CA 1
ATOM 828 C C . ALA A 1 117 ? -4.637 -9.111 4.549 1.00 79.00 117 ALA A C 1
ATOM 830 O O . ALA A 1 117 ? -3.605 -9.170 3.884 1.00 79.00 117 ALA A O 1
ATOM 831 N N . ALA A 1 118 ? -5.788 -8.658 4.052 1.00 84.31 118 ALA A N 1
ATOM 832 C CA . ALA A 1 118 ? -5.921 -8.191 2.679 1.00 84.31 118 ALA A CA 1
ATOM 833 C C . ALA A 1 118 ? -4.995 -7.000 2.384 1.00 84.31 118 ALA A C 1
ATOM 835 O O . ALA A 1 118 ? -4.331 -6.989 1.350 1.00 84.31 118 ALA A O 1
ATOM 836 N N . LEU A 1 119 ? -4.905 -6.033 3.303 1.00 87.88 119 LEU A N 1
ATOM 837 C CA . LEU A 1 119 ? -4.007 -4.884 3.187 1.00 87.88 119 LEU A CA 1
ATOM 838 C C . LEU A 1 119 ? -2.535 -5.314 3.098 1.00 87.88 119 LEU A C 1
ATOM 840 O O . LEU A 1 119 ? -1.813 -4.847 2.221 1.00 87.88 119 LEU A O 1
ATOM 844 N N . LEU A 1 120 ? -2.088 -6.208 3.986 1.00 84.31 120 LEU A N 1
ATOM 845 C CA . LEU A 1 120 ? -0.701 -6.673 3.996 1.00 84.31 120 LEU A CA 1
ATOM 846 C C . LEU A 1 120 ? -0.355 -7.476 2.739 1.00 84.31 120 LEU A C 1
ATOM 848 O O . LEU A 1 120 ? 0.718 -7.261 2.184 1.00 84.31 120 LEU A O 1
ATOM 852 N N . VAL A 1 121 ? -1.256 -8.348 2.274 1.00 83.94 121 VAL A N 1
ATOM 853 C CA . VAL A 1 121 ? -1.056 -9.141 1.048 1.00 83.94 121 VAL A CA 1
ATOM 854 C C . VAL A 1 121 ? -0.974 -8.249 -0.193 1.00 83.94 121 VAL A C 1
ATOM 856 O O . VAL A 1 121 ? -0.118 -8.465 -1.046 1.00 83.94 121 VAL A O 1
ATOM 859 N N . GLU A 1 122 ? -1.835 -7.236 -0.296 1.00 85.62 122 GLU A N 1
ATOM 860 C CA . GLU A 1 122 ? -1.827 -6.270 -1.404 1.00 85.62 122 GLU A CA 1
ATOM 861 C C . GLU A 1 122 ? -0.485 -5.523 -1.482 1.00 85.62 122 GLU A C 1
ATOM 863 O O . GLU A 1 122 ? 0.131 -5.425 -2.547 1.00 85.62 122 GLU A O 1
ATOM 868 N N . ILE A 1 123 ? -0.001 -5.040 -0.333 1.00 86.81 123 ILE A N 1
ATOM 869 C CA . ILE A 1 123 ? 1.279 -4.337 -0.242 1.00 86.81 123 ILE A CA 1
ATOM 870 C C . ILE A 1 123 ? 2.431 -5.294 -0.556 1.00 86.81 123 ILE A C 1
ATOM 872 O O . ILE A 1 123 ? 3.272 -4.962 -1.387 1.00 86.81 123 ILE A O 1
ATOM 876 N N . SER A 1 124 ? 2.468 -6.488 0.045 1.00 80.06 124 SER A N 1
ATOM 877 C CA . SER A 1 124 ? 3.569 -7.436 -0.166 1.00 80.06 124 SER A CA 1
ATOM 878 C C . SER A 1 124 ? 3.667 -7.892 -1.618 1.00 80.06 124 SER A C 1
ATOM 880 O O . SER A 1 124 ? 4.750 -7.844 -2.187 1.00 80.06 124 SER A O 1
ATOM 882 N N . ALA A 1 125 ? 2.542 -8.240 -2.251 1.00 82.06 125 ALA A N 1
ATOM 883 C CA . ALA A 1 125 ? 2.525 -8.648 -3.656 1.00 82.06 125 ALA A CA 1
ATOM 884 C C . ALA A 1 125 ? 3.024 -7.530 -4.587 1.00 82.06 125 ALA A C 1
ATOM 886 O O . ALA A 1 125 ? 3.712 -7.790 -5.573 1.00 82.06 125 ALA A O 1
ATOM 887 N N . THR A 1 126 ? 2.713 -6.274 -4.257 1.00 88.31 126 THR A N 1
ATOM 888 C CA . THR A 1 126 ? 3.194 -5.114 -5.018 1.00 88.31 126 THR A CA 1
ATOM 889 C C . THR A 1 126 ? 4.693 -4.898 -4.827 1.00 88.31 126 THR A C 1
ATOM 891 O O . THR A 1 126 ? 5.405 -4.636 -5.795 1.00 88.31 126 THR A O 1
ATOM 894 N N . LEU A 1 127 ? 5.197 -5.029 -3.598 1.00 86.25 127 LEU A N 1
ATOM 895 C CA . LEU A 1 127 ? 6.631 -4.931 -3.325 1.00 86.25 127 LEU A CA 1
ATOM 896 C C . LEU A 1 127 ? 7.411 -6.047 -4.029 1.00 86.25 127 LEU A C 1
ATOM 898 O O . LEU A 1 127 ? 8.447 -5.759 -4.623 1.00 86.25 127 LEU A O 1
ATOM 902 N N . ASP A 1 128 ? 6.893 -7.277 -4.043 1.00 80.50 128 ASP A N 1
ATOM 903 C CA . ASP A 1 128 ? 7.491 -8.399 -4.776 1.00 80.50 128 ASP A CA 1
ATOM 904 C C . ASP A 1 128 ? 7.582 -8.102 -6.280 1.00 80.50 128 ASP A C 1
ATOM 906 O O . ASP A 1 128 ? 8.617 -8.349 -6.901 1.00 80.50 128 ASP A O 1
ATOM 910 N N . ALA A 1 129 ? 6.539 -7.502 -6.863 1.00 83.31 129 ALA A N 1
ATOM 911 C CA . ALA A 1 129 ? 6.551 -7.080 -8.262 1.00 83.31 129 ALA A CA 1
ATOM 912 C C . ALA A 1 129 ? 7.615 -6.001 -8.536 1.00 83.31 129 ALA A C 1
ATOM 914 O O . ALA A 1 129 ? 8.319 -6.072 -9.545 1.00 83.31 129 ALA A O 1
ATOM 915 N N . VAL A 1 130 ? 7.783 -5.029 -7.631 1.00 84.69 130 VAL A N 1
ATOM 916 C CA . VAL A 1 130 ? 8.845 -4.014 -7.747 1.00 84.69 130 VAL A CA 1
ATOM 917 C C . VAL A 1 130 ? 10.228 -4.657 -7.641 1.00 84.69 130 VAL A C 1
ATOM 919 O O . VAL A 1 130 ? 11.094 -4.361 -8.462 1.00 84.69 130 VAL A O 1
ATOM 922 N N . ILE A 1 131 ? 10.438 -5.562 -6.681 1.00 83.75 131 ILE A N 1
ATOM 923 C CA . ILE A 1 131 ? 11.713 -6.275 -6.497 1.00 83.75 131 ILE A CA 1
ATOM 924 C C . ILE A 1 131 ? 12.052 -7.102 -7.736 1.00 83.75 131 ILE A C 1
ATOM 926 O O . ILE A 1 131 ? 13.201 -7.098 -8.169 1.00 83.75 131 ILE A O 1
ATOM 930 N N . ALA A 1 132 ? 11.070 -7.774 -8.334 1.00 82.69 132 ALA A N 1
ATOM 931 C CA . ALA A 1 132 ? 11.283 -8.585 -9.528 1.00 82.69 132 ALA A CA 1
ATOM 932 C C . ALA A 1 132 ? 11.810 -7.772 -10.726 1.00 82.69 132 ALA A C 1
ATOM 934 O O . ALA A 1 132 ? 12.497 -8.329 -11.580 1.00 82.69 132 ALA A O 1
ATOM 935 N N . VAL A 1 133 ? 11.503 -6.471 -10.790 1.00 85.00 133 VAL A N 1
ATOM 936 C CA . VAL A 1 133 ? 11.893 -5.595 -11.907 1.00 85.00 133 VAL A CA 1
ATOM 937 C C . VAL A 1 133 ? 13.113 -4.730 -11.576 1.00 85.00 133 VAL A C 1
ATOM 939 O O . VAL A 1 133 ? 14.029 -4.635 -12.387 1.00 85.00 133 VAL A O 1
ATOM 942 N N . PHE A 1 134 ? 13.144 -4.107 -10.397 1.00 82.62 134 PHE A N 1
ATOM 943 C CA . PHE A 1 134 ? 14.167 -3.128 -10.002 1.00 82.62 134 PHE A CA 1
ATOM 944 C C . PHE A 1 134 ? 15.156 -3.648 -8.947 1.00 82.62 134 PHE A C 1
ATOM 946 O O . PHE A 1 134 ? 16.136 -2.974 -8.622 1.00 82.62 134 PHE A O 1
ATOM 953 N N . GLY A 1 135 ? 14.913 -4.832 -8.385 1.00 82.75 135 GLY A N 1
ATOM 954 C CA . GLY A 1 135 ? 15.655 -5.353 -7.241 1.00 82.75 135 GLY A CA 1
ATOM 955 C C . GLY A 1 135 ? 15.319 -4.645 -5.922 1.00 82.75 135 GLY A C 1
ATOM 956 O O . GLY A 1 135 ? 14.572 -3.668 -5.863 1.00 82.75 135 GLY A O 1
ATOM 957 N N . ILE A 1 136 ? 15.908 -5.134 -4.825 1.00 75.56 136 ILE A N 1
ATOM 958 C CA . ILE A 1 136 ? 15.649 -4.617 -3.467 1.00 75.56 136 ILE A CA 1
ATOM 959 C C . ILE A 1 136 ? 16.086 -3.150 -3.291 1.00 75.56 136 ILE A C 1
ATOM 961 O O . ILE A 1 136 ? 15.534 -2.429 -2.461 1.00 75.56 136 ILE A O 1
ATOM 965 N N . GLY A 1 137 ? 17.078 -2.697 -4.070 1.00 74.88 137 GLY A N 1
ATOM 966 C CA . GLY A 1 137 ? 17.670 -1.362 -3.950 1.00 74.88 137 GLY A CA 1
ATOM 967 C C . GLY A 1 137 ? 16.645 -0.240 -4.111 1.00 74.88 137 GLY A C 1
ATOM 968 O O . GLY A 1 137 ? 16.704 0.750 -3.384 1.00 74.88 137 GLY A O 1
ATOM 969 N N . ALA A 1 138 ? 15.646 -0.442 -4.976 1.00 76.50 138 ALA A N 1
ATOM 970 C CA . ALA A 1 138 ? 14.567 0.515 -5.203 1.00 76.50 138 ALA A CA 1
ATOM 971 C C . ALA A 1 138 ? 13.670 0.745 -3.975 1.00 76.50 138 ALA A C 1
ATOM 973 O O . ALA A 1 138 ? 12.959 1.748 -3.928 1.00 76.50 138 ALA A O 1
ATOM 974 N N . LEU A 1 139 ? 13.714 -0.146 -2.976 1.00 77.94 139 LEU A N 1
ATOM 975 C CA . LEU A 1 139 ? 12.848 -0.105 -1.798 1.00 77.94 139 LEU A CA 1
ATOM 976 C C . LEU A 1 139 ? 13.550 0.370 -0.517 1.00 77.94 139 LEU A C 1
ATOM 978 O O . LEU A 1 139 ? 12.865 0.728 0.441 1.00 77.94 139 LEU A O 1
ATOM 982 N N . LEU A 1 140 ? 14.888 0.414 -0.468 1.00 76.69 140 LEU A N 1
ATOM 983 C CA . LEU A 1 140 ? 15.649 0.602 0.782 1.00 76.69 140 LEU A CA 1
ATOM 984 C C . LEU A 1 140 ? 15.306 1.894 1.553 1.00 76.69 140 LEU A C 1
ATOM 986 O O . LEU A 1 140 ? 15.357 1.899 2.782 1.00 76.69 140 LEU A O 1
ATOM 990 N N . GLY A 1 141 ? 14.902 2.966 0.865 1.00 78.00 141 GLY A N 1
ATOM 991 C CA . GLY A 1 141 ? 14.463 4.221 1.496 1.00 78.00 141 GLY A CA 1
ATOM 992 C C . GLY A 1 141 ? 13.023 4.212 2.030 1.00 78.00 141 GLY A C 1
ATOM 993 O O . GLY A 1 141 ? 12.652 5.089 2.808 1.00 78.00 141 GLY A O 1
ATOM 994 N N . TYR A 1 142 ? 12.216 3.225 1.639 1.00 78.75 142 TYR A N 1
ATOM 995 C CA . TYR A 1 142 ? 10.758 3.228 1.815 1.00 78.75 142 TYR A CA 1
ATOM 996 C C . TYR A 1 142 ? 10.259 2.093 2.705 1.00 78.75 142 TYR A C 1
ATOM 998 O O . TYR A 1 142 ? 9.217 2.235 3.344 1.00 78.75 142 TYR A O 1
ATOM 1006 N N . LEU A 1 143 ? 11.023 1.001 2.819 1.00 76.00 143 LEU A N 1
ATOM 1007 C CA . LEU A 1 143 ? 10.672 -0.120 3.695 1.00 76.00 143 LEU A CA 1
ATOM 1008 C C . LEU A 1 143 ? 10.519 0.322 5.153 1.00 76.00 143 LEU A C 1
ATOM 1010 O O . LEU A 1 143 ? 9.569 -0.095 5.809 1.00 76.00 143 LEU A O 1
ATOM 1014 N N . ASN A 1 144 ? 11.399 1.196 5.651 1.00 74.62 144 ASN A N 1
ATOM 1015 C CA . ASN A 1 144 ? 11.336 1.674 7.035 1.00 74.62 144 ASN A CA 1
ATOM 1016 C C . ASN A 1 144 ? 10.080 2.529 7.304 1.00 74.62 144 ASN A C 1
ATOM 1018 O O . ASN A 1 144 ? 9.326 2.174 8.213 1.00 74.62 144 ASN A O 1
ATOM 1022 N N . PRO A 1 145 ? 9.794 3.600 6.529 1.00 76.25 145 PRO A N 1
ATOM 1023 C CA . PRO A 1 145 ? 8.548 4.355 6.671 1.00 76.25 145 PRO A CA 1
ATOM 1024 C C . PRO A 1 145 ? 7.288 3.492 6.546 1.00 76.25 145 PRO A C 1
ATOM 1026 O O . PRO A 1 145 ? 6.394 3.600 7.383 1.00 76.25 145 PRO A O 1
ATOM 1029 N N . LEU A 1 146 ? 7.231 2.604 5.550 1.00 78.06 146 LEU A N 1
ATOM 1030 C CA . LEU A 1 146 ? 6.056 1.773 5.290 1.00 78.06 146 LEU A CA 1
ATOM 1031 C C . LEU A 1 146 ? 5.830 0.743 6.403 1.00 78.06 146 LEU A C 1
ATOM 1033 O O . LEU A 1 146 ? 4.721 0.613 6.917 1.00 78.06 146 LEU A O 1
ATOM 1037 N N . THR A 1 147 ? 6.890 0.058 6.839 1.00 75.88 147 THR A N 1
ATOM 1038 C CA . THR A 1 147 ? 6.825 -0.906 7.951 1.00 75.88 147 THR A CA 1
ATOM 1039 C C . THR A 1 147 ? 6.462 -0.212 9.262 1.00 75.88 147 THR A C 1
ATOM 1041 O O . THR A 1 147 ? 5.663 -0.736 10.041 1.00 75.88 147 THR A O 1
ATOM 1044 N N . GLY A 1 148 ? 7.006 0.986 9.499 1.00 72.12 148 GLY A N 1
ATOM 1045 C CA . GLY A 1 148 ? 6.662 1.812 10.653 1.00 72.12 148 GLY A CA 1
ATOM 1046 C C . GLY A 1 148 ? 5.187 2.210 10.658 1.00 72.12 148 GLY A C 1
ATOM 1047 O O . GLY A 1 148 ? 4.508 2.018 11.666 1.00 72.12 148 GLY A O 1
ATOM 1048 N N . ALA A 1 149 ? 4.669 2.686 9.523 1.00 78.75 149 ALA A N 1
ATOM 1049 C CA . ALA A 1 149 ? 3.266 3.063 9.374 1.00 78.75 149 ALA A CA 1
ATOM 1050 C C . ALA A 1 149 ? 2.327 1.857 9.550 1.00 78.75 149 ALA A C 1
ATOM 1052 O O . ALA A 1 149 ? 1.345 1.938 10.282 1.00 78.75 149 ALA A O 1
ATOM 1053 N N . LEU A 1 150 ? 2.651 0.699 8.969 1.00 81.88 150 LEU A N 1
ATOM 1054 C CA . LEU A 1 150 ? 1.863 -0.522 9.168 1.00 81.88 150 LEU A CA 1
ATOM 1055 C C . LEU A 1 150 ? 1.859 -0.965 10.637 1.00 81.88 150 LEU A C 1
ATOM 1057 O O . LEU A 1 150 ? 0.802 -1.270 11.185 1.00 81.88 150 LEU A O 1
ATOM 1061 N N . SER A 1 151 ? 3.013 -0.933 11.304 1.00 78.31 151 SER A N 1
ATOM 1062 C CA . SER A 1 151 ? 3.121 -1.277 12.729 1.00 78.31 151 SER A CA 1
ATOM 1063 C C . SER A 1 151 ? 2.308 -0.324 13.614 1.00 78.31 151 SER A C 1
ATOM 1065 O O . SER A 1 151 ? 1.624 -0.760 14.539 1.00 78.31 151 SER A O 1
ATOM 1067 N N . ALA A 1 152 ? 2.336 0.976 13.312 1.00 78.25 152 ALA A N 1
ATOM 1068 C CA . ALA A 1 152 ? 1.561 1.982 14.029 1.00 78.25 152 ALA A CA 1
ATOM 1069 C C . ALA A 1 152 ? 0.049 1.854 13.776 1.00 78.25 152 ALA A C 1
ATOM 1071 O O . ALA A 1 152 ? -0.732 2.024 14.711 1.00 78.25 152 ALA A O 1
ATOM 1072 N N . LEU A 1 153 ? -0.377 1.494 12.559 1.00 83.38 153 LEU A N 1
ATOM 1073 C CA . LEU A 1 153 ? -1.782 1.205 12.245 1.00 83.38 153 LEU A CA 1
ATOM 1074 C C . LEU A 1 153 ? -2.301 0.029 13.065 1.00 83.38 153 LEU A C 1
ATOM 1076 O O . LEU A 1 153 ? -3.373 0.103 13.662 1.00 83.38 153 LEU A O 1
ATOM 1080 N N . ILE A 1 154 ? -1.516 -1.041 13.129 1.00 80.44 154 ILE A N 1
ATOM 1081 C CA . ILE A 1 154 ? -1.829 -2.222 13.929 1.00 80.44 154 ILE A CA 1
ATOM 1082 C C . ILE A 1 154 ? -1.985 -1.834 15.399 1.00 80.44 154 ILE A C 1
ATOM 1084 O O . ILE A 1 154 ? -2.978 -2.196 16.028 1.00 80.44 154 ILE A O 1
ATOM 1088 N N . LEU A 1 155 ? -1.041 -1.058 15.935 1.00 80.38 155 LEU A N 1
ATOM 1089 C CA . LEU A 1 155 ? -1.095 -0.591 17.315 1.00 80.38 155 LEU A CA 1
ATOM 1090 C C . LEU A 1 155 ? -2.341 0.272 17.573 1.00 80.38 155 LEU A C 1
ATOM 1092 O O . LEU A 1 155 ? -3.052 0.031 18.546 1.00 80.38 155 LEU A O 1
ATOM 1096 N N . ALA A 1 156 ? -2.663 1.211 16.680 1.00 77.81 156 ALA A N 1
ATOM 1097 C CA . ALA A 1 156 ? -3.864 2.039 16.786 1.00 77.81 156 ALA A CA 1
ATOM 1098 C C . ALA A 1 156 ? -5.145 1.187 16.816 1.00 77.81 156 ALA A C 1
ATOM 1100 O O . ALA A 1 156 ? -6.036 1.416 17.632 1.00 77.81 156 ALA A O 1
ATOM 1101 N N . LEU A 1 157 ? -5.223 0.145 15.985 1.00 77.56 157 LEU A N 1
ATOM 1102 C CA . LEU A 1 157 ? -6.378 -0.753 15.951 1.00 77.56 157 LEU A CA 1
ATOM 1103 C C . LEU A 1 157 ? -6.491 -1.624 17.210 1.00 77.56 157 LEU A C 1
ATOM 1105 O O . LEU A 1 157 ? -7.604 -1.947 17.614 1.00 77.56 157 LEU A O 1
ATOM 1109 N N . THR A 1 158 ? -5.379 -1.970 17.871 1.00 74.19 158 THR A N 1
ATOM 1110 C CA . THR A 1 158 ? -5.422 -2.732 19.137 1.00 74.19 158 THR A CA 1
ATOM 1111 C C . THR A 1 158 ? -6.028 -1.938 20.292 1.00 74.19 158 THR A C 1
ATOM 1113 O O . THR A 1 158 ? -6.649 -2.528 21.168 1.00 74.19 158 THR A O 1
ATOM 1116 N N . VAL A 1 159 ? -5.918 -0.605 20.270 1.00 68.25 159 VAL A N 1
ATOM 1117 C CA . VAL A 1 159 ? -6.595 0.273 21.242 1.00 68.25 159 VAL A CA 1
ATOM 1118 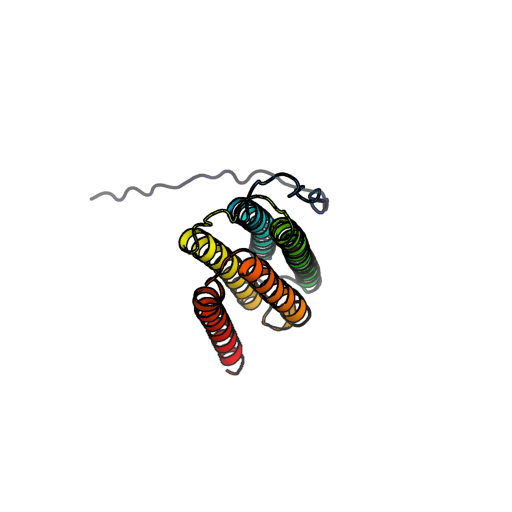C C . VAL A 1 159 ? -8.113 0.222 21.058 1.00 68.25 159 VAL A C 1
ATOM 1120 O O . VAL A 1 159 ? -8.866 0.326 22.023 1.00 68.25 159 VAL A O 1
ATOM 1123 N N . VAL A 1 160 ? -8.566 0.048 19.816 1.00 66.38 160 VAL A N 1
ATOM 1124 C CA . VAL A 1 160 ? -9.990 -0.016 19.467 1.00 66.38 160 VAL A CA 1
ATOM 1125 C C . VAL A 1 160 ? -10.548 -1.441 19.617 1.00 66.38 160 VAL A C 1
ATOM 1127 O O . VAL A 1 160 ? -11.752 -1.608 19.808 1.00 66.38 160 VAL A O 1
ATOM 1130 N N . ILE A 1 161 ? -9.695 -2.471 19.550 1.00 67.06 161 ILE A N 1
ATOM 1131 C CA . ILE A 1 161 ? -10.089 -3.884 19.483 1.00 67.06 161 ILE A CA 1
ATOM 1132 C C . ILE A 1 161 ? -9.243 -4.733 20.440 1.00 67.06 161 ILE A C 1
ATOM 1134 O O . ILE A 1 161 ? -8.114 -5.127 20.124 1.00 67.06 161 ILE A O 1
ATOM 1138 N N . ASP A 1 162 ? -9.834 -5.095 21.581 1.00 60.19 162 ASP A N 1
ATOM 1139 C CA . ASP A 1 162 ? -9.257 -6.066 22.516 1.00 60.19 162 ASP A CA 1
ATOM 1140 C C . ASP A 1 162 ? -9.050 -7.422 21.795 1.00 60.19 162 ASP A C 1
ATOM 1142 O O . ASP A 1 162 ? -10.007 -8.056 21.352 1.00 60.19 162 ASP A O 1
ATOM 1146 N N . GLY A 1 163 ? -7.795 -7.875 21.654 1.00 54.81 163 GLY A N 1
ATOM 1147 C CA . GLY A 1 163 ? -7.441 -9.187 21.075 1.00 54.81 163 GLY A CA 1
ATOM 1148 C C . GLY A 1 163 ? -6.872 -9.184 19.647 1.00 54.81 163 GLY A C 1
ATOM 1149 O O . GLY A 1 163 ? -6.379 -10.217 19.190 1.00 54.81 163 GLY A O 1
ATOM 1150 N N . LEU A 1 164 ? -6.837 -8.035 18.961 1.00 63.56 164 LEU A N 1
ATOM 1151 C CA . 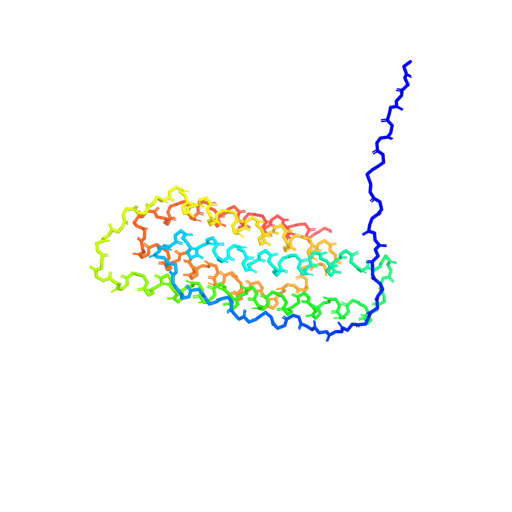LEU A 1 164 ? -6.280 -7.919 17.602 1.00 63.56 164 LEU A CA 1
ATOM 1152 C C . LEU A 1 164 ? -4.781 -8.272 17.522 1.00 63.56 164 LEU A C 1
ATOM 1154 O O . LEU A 1 164 ? -4.303 -8.813 16.525 1.00 63.56 164 LEU A O 1
ATOM 1158 N N . LEU A 1 165 ? -4.043 -8.010 18.601 1.00 61.53 165 LEU A N 1
ATOM 1159 C CA . LEU A 1 165 ? -2.590 -8.181 18.691 1.00 61.53 165 LEU A CA 1
ATOM 1160 C C . LEU A 1 165 ? -2.137 -9.623 18.405 1.00 61.53 165 LEU A C 1
ATOM 1162 O O . LEU A 1 165 ? -1.094 -9.826 17.785 1.00 61.53 165 LEU A O 1
ATOM 1166 N N . VAL A 1 166 ? -2.934 -10.625 18.790 1.00 58.44 166 VAL A N 1
ATOM 1167 C CA . VAL A 1 166 ? -2.612 -12.046 18.568 1.00 58.44 166 VAL A CA 1
ATOM 1168 C C . VAL A 1 166 ? -2.698 -12.404 17.085 1.00 58.44 166 VAL A C 1
ATOM 1170 O O . VAL A 1 166 ? -1.790 -13.036 16.546 1.00 58.44 166 VAL A O 1
ATOM 1173 N N . VAL A 1 167 ? -3.757 -11.957 16.403 1.00 56.28 167 VAL A N 1
ATOM 1174 C CA . VAL A 1 167 ? -3.964 -12.261 14.980 1.00 56.28 167 VAL A CA 1
ATOM 1175 C C . VAL A 1 167 ? -2.958 -11.512 14.114 1.00 56.28 167 VAL A C 1
ATOM 1177 O O . VAL A 1 167 ? -2.392 -12.068 13.175 1.00 56.28 167 VAL A O 1
ATOM 1180 N N . VAL A 1 168 ? -2.661 -10.265 14.473 1.00 58.31 168 VAL A N 1
ATOM 1181 C CA . VAL A 1 168 ? -1.721 -9.454 13.708 1.00 58.31 168 VAL A CA 1
ATOM 1182 C C . VAL A 1 168 ? -0.267 -9.875 13.923 1.00 58.31 168 VAL A C 1
ATOM 1184 O O . VAL A 1 168 ? 0.525 -9.790 12.990 1.00 58.31 168 VAL A O 1
ATOM 1187 N N . THR A 1 169 ? 0.093 -10.421 15.086 1.00 61.50 169 THR A N 1
ATOM 1188 C CA . THR A 1 169 ? 1.432 -11.002 15.287 1.00 61.50 169 THR A CA 1
ATOM 1189 C C . THR A 1 169 ? 1.681 -12.175 14.334 1.00 61.50 169 THR A C 1
ATOM 1191 O O . THR A 1 169 ? 2.753 -12.272 13.739 1.00 61.50 169 THR A O 1
ATOM 1194 N N . ALA A 1 170 ? 0.686 -13.041 14.115 1.00 57.38 170 ALA A N 1
ATOM 1195 C CA . ALA A 1 170 ? 0.796 -14.126 13.136 1.00 57.38 170 ALA A CA 1
ATOM 1196 C C . ALA A 1 170 ? 0.967 -13.595 11.698 1.00 57.38 170 ALA A C 1
ATOM 1198 O O . ALA A 1 170 ? 1.733 -14.141 10.900 1.00 57.38 170 ALA A O 1
ATOM 1199 N N . LEU A 1 171 ? 0.295 -12.489 11.391 1.00 60.97 171 LEU A N 1
ATOM 1200 C CA . LEU A 1 171 ? 0.316 -11.854 10.080 1.00 60.97 171 LEU A CA 1
ATOM 1201 C C . LEU A 1 171 ? 1.644 -11.127 9.798 1.00 60.97 171 LEU A C 1
ATOM 1203 O O . LEU A 1 171 ? 2.240 -11.319 8.741 1.00 60.97 171 LEU A O 1
ATOM 1207 N N . LEU A 1 172 ? 2.156 -10.369 10.773 1.00 62.78 172 LEU A N 1
ATOM 1208 C CA . LEU A 1 172 ? 3.476 -9.733 10.716 1.00 62.78 172 LEU A CA 1
ATOM 1209 C C . LEU A 1 172 ? 4.592 -10.769 10.597 1.00 62.78 172 LEU A C 1
ATOM 1211 O O . LEU A 1 172 ? 5.506 -10.576 9.804 1.00 62.78 172 LEU A O 1
ATOM 1215 N N . ASN A 1 173 ? 4.498 -11.891 11.316 1.00 58.97 173 ASN A N 1
ATOM 1216 C CA . ASN A 1 173 ? 5.450 -12.989 11.156 1.00 58.97 173 ASN A CA 1
ATOM 1217 C C . ASN A 1 173 ? 5.431 -13.548 9.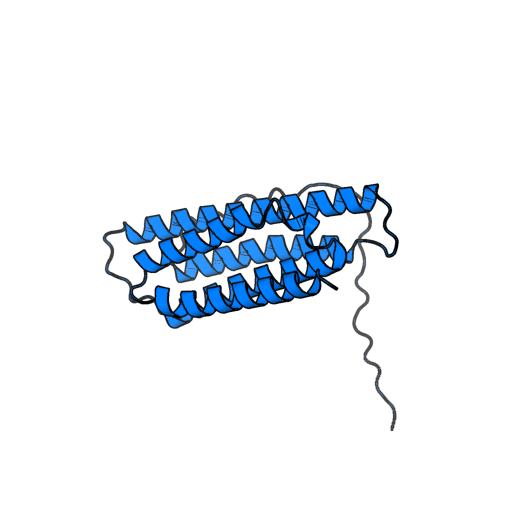731 1.00 58.97 173 ASN A C 1
ATOM 1219 O O . ASN A 1 173 ? 6.486 -13.817 9.171 1.00 58.97 173 ASN A O 1
ATOM 1223 N N . THR A 1 174 ? 4.255 -13.665 9.114 1.00 57.44 174 THR A N 1
ATOM 1224 C CA . THR A 1 174 ? 4.137 -14.127 7.723 1.00 57.44 174 THR A CA 1
ATOM 1225 C C . THR A 1 174 ? 4.783 -13.137 6.747 1.00 57.44 174 THR A C 1
ATOM 1227 O O . THR A 1 174 ? 5.517 -13.553 5.852 1.00 57.44 174 THR A O 1
ATOM 1230 N N . LEU A 1 175 ? 4.586 -11.830 6.957 1.00 59.62 175 LEU A N 1
ATOM 1231 C CA . LEU A 1 175 ? 5.211 -10.775 6.152 1.00 59.62 175 LEU A CA 1
ATOM 1232 C C . LEU A 1 175 ? 6.740 -10.754 6.318 1.00 59.62 175 LEU A C 1
ATOM 1234 O O . LEU A 1 175 ? 7.466 -10.709 5.329 1.00 59.62 175 LEU A O 1
ATOM 1238 N N . LEU A 1 176 ? 7.237 -10.823 7.558 1.00 66.00 176 LEU A N 1
ATOM 1239 C CA . LEU A 1 176 ? 8.672 -10.882 7.850 1.00 66.00 176 LEU A CA 1
ATOM 1240 C C . LEU A 1 176 ? 9.311 -12.140 7.261 1.00 66.00 176 LEU A C 1
ATOM 1242 O O . LEU A 1 176 ? 10.424 -12.063 6.748 1.00 66.00 176 LEU A O 1
ATOM 1246 N N . ILE A 1 177 ? 8.616 -13.281 7.296 1.00 62.59 177 ILE A N 1
ATOM 1247 C CA . ILE A 1 177 ? 9.078 -14.511 6.648 1.00 62.59 177 ILE A CA 1
ATOM 1248 C C . ILE A 1 177 ? 9.159 -14.298 5.135 1.00 62.59 177 ILE A C 1
ATOM 1250 O O . ILE A 1 177 ? 10.207 -14.571 4.557 1.00 62.59 177 ILE A O 1
ATOM 1254 N N . GLY A 1 178 ? 8.118 -13.749 4.503 1.00 56.56 178 GLY A N 1
ATOM 1255 C CA . GLY A 1 178 ? 8.130 -13.431 3.071 1.00 56.56 178 GLY A CA 1
ATOM 1256 C C . GLY A 1 178 ? 9.295 -12.518 2.682 1.00 56.56 178 GLY A C 1
ATOM 1257 O O . GLY A 1 178 ? 10.069 -12.846 1.785 1.00 56.56 178 GLY A O 1
ATOM 1258 N N . LEU A 1 179 ? 9.502 -11.435 3.436 1.00 61.50 179 LEU A N 1
ATOM 1259 C CA . LEU A 1 179 ? 10.618 -10.515 3.225 1.00 61.50 179 LEU A CA 1
ATOM 1260 C C . LEU A 1 179 ? 11.975 -11.196 3.456 1.00 61.50 179 LEU A C 1
ATOM 1262 O O . LEU A 1 179 ? 12.911 -10.974 2.695 1.00 61.50 179 LEU A O 1
ATOM 1266 N N . SER A 1 180 ? 12.093 -12.056 4.470 1.00 61.75 180 SER A N 1
ATOM 1267 C CA . SER A 1 180 ? 13.326 -12.809 4.729 1.00 61.75 180 SER A CA 1
ATOM 1268 C C . SER A 1 180 ? 13.656 -13.793 3.606 1.00 61.75 180 SER A C 1
ATOM 1270 O O . SER A 1 180 ? 14.822 -13.941 3.256 1.00 61.75 180 SER A O 1
ATOM 1272 N N . VAL A 1 181 ? 12.642 -14.414 2.994 1.00 59.19 181 VAL A N 1
ATOM 1273 C CA . VAL A 1 181 ? 12.799 -15.292 1.829 1.00 59.19 181 VAL A CA 1
ATOM 1274 C C . VAL A 1 181 ? 13.226 -14.479 0.608 1.00 59.19 181 VAL A C 1
ATOM 1276 O O . VAL A 1 181 ? 14.161 -14.876 -0.084 1.00 59.19 181 VAL A O 1
ATOM 1279 N N . ALA A 1 182 ? 12.611 -13.315 0.381 1.00 56.06 182 ALA A N 1
ATOM 1280 C CA . ALA A 1 182 ? 13.007 -12.403 -0.689 1.00 56.06 182 ALA A CA 1
ATOM 1281 C C . ALA A 1 182 ? 14.461 -11.917 -0.524 1.00 56.06 182 ALA A C 1
ATOM 1283 O O . ALA A 1 182 ? 15.226 -11.914 -1.486 1.00 56.06 182 ALA A O 1
ATOM 1284 N N . LEU A 1 183 ? 14.881 -11.578 0.702 1.00 58.78 183 LEU A N 1
ATOM 1285 C CA . LEU A 1 183 ? 16.268 -11.208 1.008 1.00 58.78 183 LEU A CA 1
ATOM 1286 C C . LEU A 1 183 ? 17.240 -12.387 0.859 1.00 58.78 183 LEU A C 1
ATOM 1288 O O . LEU A 1 183 ? 18.344 -12.199 0.357 1.00 58.78 183 LEU A O 1
ATOM 1292 N N . ALA A 1 184 ? 16.850 -13.597 1.267 1.00 62.16 184 ALA A N 1
ATOM 1293 C CA . ALA A 1 184 ? 17.668 -14.799 1.099 1.00 62.16 184 ALA A CA 1
ATOM 1294 C C . ALA A 1 184 ? 17.863 -15.167 -0.383 1.00 62.16 184 ALA A C 1
ATOM 1296 O O . ALA A 1 184 ? 18.906 -15.698 -0.759 1.00 62.16 184 ALA A O 1
ATOM 1297 N N . GLY A 1 185 ? 16.895 -14.836 -1.241 1.00 56.31 185 GLY A N 1
ATOM 1298 C CA . GLY A 1 185 ? 17.030 -14.950 -2.694 1.00 56.31 185 GLY A CA 1
ATOM 1299 C C . GLY A 1 185 ? 18.056 -13.990 -3.307 1.00 56.31 185 GLY A C 1
ATOM 1300 O O . GLY A 1 185 ? 18.499 -14.229 -4.422 1.00 56.31 185 GLY A O 1
ATOM 1301 N N . LEU A 1 186 ? 18.468 -12.938 -2.590 1.00 55.38 186 LEU A N 1
ATOM 1302 C CA . LEU A 1 186 ? 19.464 -11.960 -3.042 1.00 55.38 186 LEU A CA 1
ATOM 1303 C C . LEU A 1 186 ? 20.915 -12.409 -2.783 1.00 55.38 186 LEU A C 1
ATOM 1305 O O . LEU A 1 186 ? 21.849 -11.802 -3.303 1.00 55.38 186 LEU A O 1
ATOM 1309 N N . SER A 1 187 ? 21.121 -13.438 -1.951 1.00 49.12 187 SER A N 1
ATOM 1310 C CA . SER A 1 187 ? 22.450 -13.991 -1.647 1.00 49.12 187 SER A CA 1
ATOM 1311 C C . SER A 1 187 ? 22.925 -15.077 -2.625 1.00 49.12 187 SER A C 1
ATOM 1313 O O . SER A 1 187 ? 23.886 -15.780 -2.308 1.00 49.12 187 SER A O 1
ATOM 1315 N N . PHE A 1 188 ? 22.283 -15.214 -3.792 1.00 41.56 188 PHE A N 1
ATOM 1316 C CA . PHE A 1 188 ? 22.638 -16.172 -4.846 1.00 41.56 188 PHE A CA 1
ATOM 1317 C C . PHE A 1 188 ? 22.712 -15.508 -6.220 1.00 41.56 188 PHE A C 1
ATOM 1319 O O . PHE A 1 188 ? 21.787 -14.734 -6.552 1.00 41.56 188 PHE A O 1
#

Radius of gyration: 19.45 Å; chains: 1; bounding box: 43×47×57 Å

Sequence (188 aa):
MKVLFVAALPLFGFFGTALTSPTVAPATIQGRADASGLLDALITSVKVQTGAINATLAALPAGANITQQDDAGLAIHTALTEMTNVINVAISDVNALGTSTKEKRQLDVLAIAALIAALLVEISATLDAVIAVFGIGALLGYLNPLTGALSALILALTVVIDGLLVVVTALLNTLLIGLSVALAGLSF

Foldseek 3Di:
DDDDDPDDDDPPDDDDDDPPPPPPPLPPLPPDPDLLSLLVVLLVLLCVLLVQLVVLLVPADDVHDPVSVVVSLVSNVVSLVVNLVSLVVSLVVLLVNLPDPPPLPPDPLVSVLVSLLSSLVSVLVSVVSCCVRPNPVSCPVRCVSNVVSSVSSQVSVCSSDPPNVVSVVVSVVVSVVSVVVSVVVVVD

Organism: NCBI:txid1658444